Protein AF-0000000079913379 (afdb_homodimer)

Foldseek 3Di:
DFLLVLVVLLVVLVVLLVVLVVLLVQQVDDDVVDHGPDDSVVSVVVSVVSVVVNVVSVVLSVVQQQPPDQDPHGNVVLVVVLVVLVVLLVVLVVLLCVQVCVVVCVVCVVVPPPDDDHGPDDNVVSVVVSVVSVVVSVVSVVSSVVNSRVTHGDD/DFLLVLVVLLVVLVVLLVVLVVLLVQQVDDDVVDHGPDDSVVSVVVSVVSVVVNVVSVVQSVVQQQPPDQDPHGNVVLVVVLVVLVVVLVVLVVLLCVQVCVVVCVVCVVVPPPDDDHGPDDNVVSVVVSVVSVVVSVVSVVSSVVNSRVTHGDD

Sequence (310 aa):
MKLAAALAERGDLTRRVEHLKSRILTNARHQEGESPAEDAAALLAELEEVLDRLEVLVRRINRTNTSAPLGDASITDALARRDMLRIRHRVVSAAADAASGREQDRYGRQLRSELVFVAALPVRDLRRTADDLARQIREVDLRVQQSNWEVDLLDMKLAAALAERGDLTRRVEHLKSRILTNARHQEGESPAEDAAALLAELEEVLDRLEVLVRRINRTNTSAPLGDASITDALARRDMLRIRHRVVSAAADAASGREQDRYGRQLRSELVFVAALPVRDLRRTADDLARQIREVDLRVQQSNWEVDLLD

InterPro domains:
  IPR047741 Uncharacterised protein DIP1984-like [NF038048] (2-153)
  IPR047741 Uncharacterised protein DIP1984-like [PF20935] (10-153)
  IPR047741 Uncharacterised protein DIP1984-like [cd12208] (1-153)

Secondary structure (DSSP, 8-state):
-BHHHHHHHHHHHHHHHHHHHHHHHHTSEEETT---SS-HHHHHHHHHHHHHHHHHHHHHHHHHHHHSEETTEEHHHHHHHHHHHHHHHHHHHHHHHHHHTHHHHHHHTSS-----EEESS-HHHHHHHHHHHHHHHHHHHHHHHHHHHHSBPP-/-BHHHHHHHHHHHHHHHHHHHHHHHHTSEEETT---SS-HHHHHHHHHHHHHHHHHHHHHHHHHHHHSEETTEEHHHHHHHHHHHHHHHHHHHHHHHHHHTHHHHHHHTSS-----EEESS-HHHHHHHHHHHHHHHHHHHHHHHHHHHHSBPP-

Structure (mmCIF, N/CA/C/O backbone):
data_AF-0000000079913379-model_v1
#
loop_
_entity.id
_entity.type
_entity.pdbx_description
1 polymer Septicolysin
#
loop_
_atom_site.group_PDB
_atom_site.id
_atom_site.type_symbol
_atom_site.label_atom_id
_atom_site.label_alt_id
_atom_site.label_comp_id
_atom_site.label_asym_id
_atom_site.label_entity_id
_atom_site.label_seq_id
_atom_site.pdbx_PDB_ins_code
_atom_site.Cartn_x
_atom_site.Cartn_y
_atom_site.Cartn_z
_atom_site.occupancy
_atom_site.B_iso_or_equiv
_atom_site.auth_seq_id
_atom_site.auth_comp_id
_atom_site.auth_asym_id
_atom_site.auth_atom_id
_atom_site.pdbx_PDB_model_num
ATOM 1 N N . MET A 1 1 ? -19.844 13.93 -5.926 1 95.88 1 MET A N 1
ATOM 2 C CA . MET A 1 1 ? -18.875 13.836 -7.02 1 95.88 1 MET A CA 1
ATOM 3 C C . MET A 1 1 ? -18.672 12.391 -7.445 1 95.88 1 MET A C 1
ATOM 5 O O . MET A 1 1 ? -18.984 11.469 -6.695 1 95.88 1 MET A O 1
ATOM 9 N N . LYS A 1 2 ? -18.156 12.281 -8.711 1 97.94 2 LYS A N 1
ATOM 10 C CA . LYS A 1 2 ? -17.844 10.93 -9.195 1 97.94 2 LYS A CA 1
ATOM 11 C C . LYS A 1 2 ? -16.609 10.367 -8.5 1 97.94 2 LYS A C 1
ATOM 13 O O . LYS A 1 2 ? -15.742 11.117 -8.062 1 97.94 2 LYS A O 1
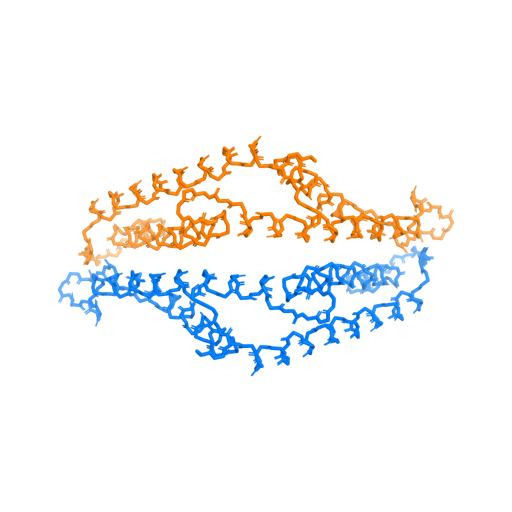ATOM 18 N N . LEU A 1 3 ? -16.625 9.07 -8.391 1 98.56 3 LEU A N 1
ATOM 19 C CA . LEU A 1 3 ? -15.469 8.391 -7.801 1 98.56 3 LEU A CA 1
ATOM 20 C C . LEU A 1 3 ? -14.188 8.773 -8.531 1 98.56 3 LEU A C 1
ATOM 22 O O . LEU A 1 3 ? -13.156 9 -7.895 1 98.56 3 LEU A O 1
ATOM 26 N N . ALA A 1 4 ? -14.203 8.922 -9.859 1 98.56 4 ALA A N 1
ATOM 27 C CA . ALA A 1 4 ? -13.031 9.289 -10.648 1 98.56 4 ALA A CA 1
ATOM 28 C C . ALA A 1 4 ? -12.484 10.648 -10.211 1 98.56 4 ALA A C 1
ATOM 30 O O . ALA A 1 4 ? -11.266 10.828 -10.102 1 98.56 4 ALA A O 1
ATOM 31 N N . ALA A 1 5 ? -13.383 11.562 -9.969 1 98.69 5 ALA A N 1
ATOM 32 C CA . ALA A 1 5 ? -12.977 12.891 -9.531 1 98.69 5 ALA A CA 1
ATOM 33 C C . ALA A 1 5 ? -12.352 12.844 -8.141 1 98.69 5 ALA A C 1
ATOM 35 O O . ALA A 1 5 ? -11.367 13.539 -7.871 1 98.69 5 ALA A O 1
ATOM 36 N N . ALA A 1 6 ? -12.945 12.047 -7.301 1 98.75 6 ALA A N 1
ATOM 37 C CA . ALA A 1 6 ? -12.398 11.883 -5.957 1 98.75 6 ALA A CA 1
ATOM 38 C C . ALA A 1 6 ? -10.992 11.289 -6.008 1 98.75 6 ALA A C 1
ATOM 40 O O . ALA A 1 6 ? -10.102 11.719 -5.266 1 98.75 6 ALA A O 1
ATOM 41 N N . LEU A 1 7 ? -10.844 10.344 -6.867 1 98.75 7 LEU A N 1
ATOM 42 C CA . LEU A 1 7 ? -9.531 9.719 -7.023 1 98.75 7 LEU A CA 1
ATOM 43 C C . LEU A 1 7 ? -8.516 10.727 -7.559 1 98.75 7 LEU A C 1
ATOM 45 O O . LEU A 1 7 ? -7.363 10.742 -7.117 1 98.75 7 LEU A O 1
ATOM 49 N N . ALA A 1 8 ? -8.906 11.531 -8.469 1 98.69 8 ALA A N 1
ATOM 50 C CA . ALA A 1 8 ? -8.031 12.586 -8.984 1 98.69 8 ALA A CA 1
ATOM 51 C C . ALA A 1 8 ? -7.656 13.578 -7.887 1 98.69 8 ALA A C 1
ATOM 53 O O . ALA A 1 8 ? -6.496 13.969 -7.762 1 98.69 8 ALA A O 1
ATOM 54 N N . GLU A 1 9 ? -8.617 13.977 -7.129 1 98.81 9 GLU A N 1
ATOM 55 C CA . GLU A 1 9 ? -8.359 14.891 -6.02 1 98.81 9 GLU A CA 1
ATOM 56 C C . GLU A 1 9 ? -7.402 14.273 -5.004 1 98.81 9 GLU A C 1
ATOM 58 O O . GLU A 1 9 ? -6.512 14.945 -4.484 1 98.81 9 GLU A O 1
ATOM 63 N N . ARG A 1 10 ? -7.617 13.023 -4.758 1 98.81 10 ARG A N 1
ATOM 64 C CA . ARG A 1 10 ? -6.707 12.328 -3.857 1 98.81 10 ARG A CA 1
ATOM 65 C C . ARG A 1 10 ? -5.27 12.398 -4.371 1 98.81 10 ARG A C 1
ATOM 67 O O . ARG A 1 10 ? -4.344 12.664 -3.604 1 98.81 10 ARG A O 1
ATOM 74 N N . GLY A 1 11 ? -5.16 12.086 -5.66 1 98.69 11 GLY A N 1
ATOM 75 C CA . GLY A 1 11 ? -3.84 12.203 -6.262 1 98.69 11 GLY A CA 1
ATOM 76 C C . GLY A 1 11 ? -3.236 13.586 -6.121 1 98.69 11 GLY A C 1
ATOM 77 O O . GLY A 1 11 ? -2.059 13.727 -5.785 1 98.69 11 GLY A O 1
ATOM 78 N N . ASP A 1 12 ? -4.012 14.562 -6.355 1 98.69 12 ASP A N 1
ATOM 79 C CA . ASP A 1 12 ? -3.566 15.953 -6.25 1 98.69 12 ASP A CA 1
ATOM 80 C C . ASP A 1 12 ? -3.143 16.281 -4.82 1 98.69 12 ASP A C 1
ATOM 82 O O . ASP A 1 12 ? -2.107 16.922 -4.609 1 98.69 12 ASP A O 1
ATOM 86 N N . LEU A 1 13 ? -3.934 15.844 -3.9 1 98.81 13 LEU A N 1
ATOM 87 C CA . LEU A 1 13 ? -3.641 16.109 -2.5 1 98.81 13 LEU A CA 1
ATOM 88 C C . LEU A 1 13 ? -2.369 15.398 -2.059 1 98.81 13 LEU A C 1
ATOM 90 O O . LEU A 1 13 ? -1.565 15.953 -1.307 1 98.81 13 LEU A O 1
ATOM 94 N N . THR A 1 14 ? -2.189 14.25 -2.504 1 98.69 14 THR A N 1
ATOM 95 C CA . THR A 1 14 ? -0.983 13.492 -2.178 1 98.69 14 THR A CA 1
ATOM 96 C C . THR A 1 14 ? 0.259 14.211 -2.705 1 98.69 14 THR A C 1
ATOM 98 O O . THR A 1 14 ? 1.265 14.312 -2 1 98.69 14 THR A O 1
ATOM 101 N N . ARG A 1 15 ? 0.226 14.688 -3.906 1 98.56 15 ARG A N 1
ATOM 102 C CA . ARG A 1 15 ? 1.333 15.453 -4.469 1 98.56 15 ARG A CA 1
ATOM 103 C C . ARG A 1 15 ? 1.567 16.734 -3.676 1 98.56 15 ARG A C 1
ATOM 105 O O . ARG A 1 15 ? 2.713 17.125 -3.441 1 98.56 15 ARG A O 1
ATOM 112 N N . ARG A 1 16 ? 0.488 17.344 -3.346 1 98.75 16 ARG A N 1
ATOM 113 C CA . ARG A 1 16 ? 0.58 18.578 -2.572 1 98.75 16 ARG A CA 1
ATOM 114 C C . ARG A 1 16 ? 1.266 18.328 -1.232 1 98.75 16 ARG A C 1
ATOM 116 O O . ARG A 1 16 ? 2.039 19.172 -0.764 1 98.75 16 ARG A O 1
ATOM 123 N N . VAL A 1 17 ? 0.983 17.25 -0.598 1 98.81 17 VAL A N 1
ATOM 124 C CA . VAL A 1 17 ? 1.632 16.875 0.657 1 98.81 17 VAL A CA 1
ATOM 125 C C . VAL A 1 17 ? 3.145 16.812 0.459 1 98.81 17 VAL A C 1
ATOM 127 O O . VAL A 1 17 ? 3.904 17.375 1.26 1 98.81 17 VAL A O 1
ATOM 130 N N . GLU A 1 18 ? 3.564 16.156 -0.609 1 98.56 18 GLU A N 1
ATOM 131 C CA . GLU A 1 18 ? 4.992 16.031 -0.878 1 98.56 18 GLU A CA 1
ATOM 132 C C . GLU A 1 18 ? 5.633 17.391 -1.146 1 98.56 18 GLU A C 1
ATOM 134 O O . GLU A 1 18 ? 6.746 17.656 -0.684 1 98.56 18 GLU A O 1
ATOM 139 N N . HIS A 1 19 ? 4.934 18.219 -1.869 1 98.56 19 HIS A N 1
ATOM 140 C CA . HIS A 1 19 ? 5.422 19.562 -2.164 1 98.56 19 HIS A CA 1
ATOM 141 C C . HIS A 1 19 ? 5.559 20.391 -0.89 1 98.56 19 HIS A C 1
ATOM 143 O O . HIS A 1 19 ? 6.586 21.031 -0.67 1 98.56 19 HIS A O 1
ATOM 149 N N . LEU A 1 20 ? 4.52 20.312 -0.033 1 98.88 20 LEU A N 1
ATOM 150 C CA . LEU A 1 20 ? 4.531 21.062 1.218 1 98.88 20 LEU A CA 1
ATOM 151 C C . LEU A 1 20 ? 5.652 20.578 2.131 1 98.88 20 LEU A C 1
ATOM 153 O O . LEU A 1 20 ? 6.332 21.391 2.768 1 98.88 20 LEU A O 1
ATOM 157 N N . LYS A 1 21 ? 5.836 19.312 2.191 1 98.56 21 LYS A N 1
ATOM 158 C CA . LYS A 1 21 ? 6.914 18.7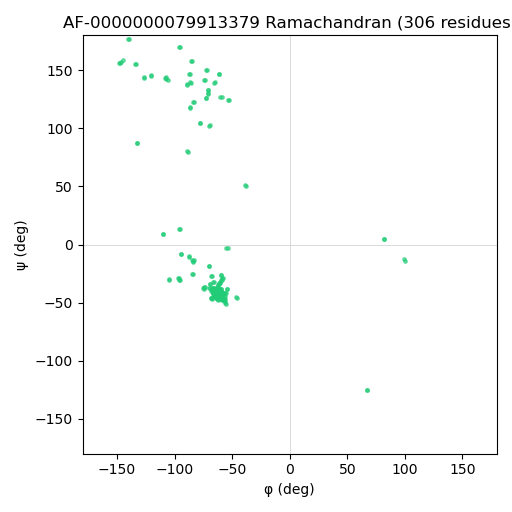5 3 1 98.56 21 LYS A CA 1
ATOM 159 C C . LYS A 1 21 ? 8.266 19.328 2.594 1 98.56 21 LYS A C 1
ATOM 161 O O . LYS A 1 21 ? 9.031 19.781 3.447 1 98.56 21 LYS A O 1
ATOM 166 N N . SER A 1 22 ? 8.539 19.297 1.265 1 98.25 22 SER A N 1
ATOM 167 C CA . SER A 1 22 ? 9.812 19.812 0.759 1 98.25 22 SER A CA 1
ATOM 168 C C . SER A 1 22 ? 10 21.281 1.101 1 98.25 22 SER A C 1
ATOM 170 O O . SER A 1 22 ? 11.078 21.688 1.534 1 98.25 22 SER A O 1
ATOM 172 N N . ARG A 1 23 ? 8.953 22.062 0.932 1 98.56 23 ARG A N 1
ATOM 173 C CA . ARG A 1 23 ? 9 23.5 1.217 1 98.56 23 ARG A CA 1
ATOM 174 C C . ARG A 1 23 ? 9.195 23.75 2.709 1 98.56 23 ARG A C 1
ATOM 176 O O . ARG A 1 23 ? 9.938 24.641 3.098 1 98.56 23 ARG A O 1
ATOM 183 N N . ILE A 1 24 ? 8.516 22.969 3.529 1 98.5 24 ILE A N 1
ATOM 184 C CA . ILE A 1 24 ? 8.664 23.078 4.977 1 98.5 24 ILE A CA 1
ATOM 185 C C . ILE A 1 24 ? 10.125 22.844 5.367 1 98.5 24 ILE A C 1
ATOM 187 O O . ILE A 1 24 ? 10.711 23.641 6.105 1 98.5 24 ILE A O 1
ATOM 191 N N . LEU A 1 25 ? 10.75 21.797 4.836 1 96.88 25 LEU A N 1
ATOM 192 C CA . LEU A 1 25 ? 12.117 21.438 5.195 1 96.88 25 LEU A CA 1
ATOM 193 C C . LEU A 1 25 ? 13.109 22.5 4.711 1 96.88 25 LEU A C 1
ATOM 195 O O . LEU A 1 25 ? 14.047 22.844 5.426 1 96.88 25 LEU A O 1
ATOM 199 N N . THR A 1 26 ? 12.828 23.031 3.535 1 94.94 26 THR A N 1
ATOM 200 C CA . THR A 1 26 ? 13.703 24.031 2.939 1 94.94 26 THR A CA 1
ATOM 201 C C . THR A 1 26 ? 13.664 25.328 3.738 1 94.94 26 THR A C 1
ATOM 203 O O . THR A 1 26 ? 14.641 26.078 3.773 1 94.94 26 THR A O 1
ATOM 206 N N . ASN A 1 27 ? 12.531 25.594 4.438 1 97.06 27 ASN A N 1
ATOM 207 C CA . ASN A 1 27 ? 12.352 26.859 5.121 1 97.06 27 ASN A CA 1
ATOM 208 C C . ASN A 1 27 ? 12.406 26.688 6.637 1 97.06 27 ASN A C 1
ATOM 210 O O . ASN A 1 27 ? 11.992 27.594 7.379 1 97.06 27 ASN A O 1
ATOM 214 N N . ALA A 1 28 ? 12.789 25.5 7.043 1 96.12 28 ALA A N 1
ATOM 215 C CA . ALA A 1 28 ? 12.773 25.203 8.469 1 96.12 28 ALA A CA 1
ATOM 216 C C . ALA A 1 28 ? 13.867 25.969 9.211 1 96.12 28 ALA A C 1
ATOM 218 O O . ALA A 1 28 ? 13.82 26.109 10.43 1 96.12 28 ALA A O 1
ATOM 219 N N . ARG A 1 29 ? 14.875 26.469 8.508 1 93.94 29 ARG A N 1
ATOM 220 C CA . ARG A 1 29 ? 15.961 27.281 9.031 1 93.94 29 ARG A CA 1
ATOM 221 C C . ARG A 1 29 ? 16.422 28.312 8.008 1 93.94 29 ARG A C 1
ATOM 223 O O . ARG A 1 29 ? 16.094 28.203 6.824 1 93.94 29 ARG A O 1
ATOM 230 N N . HIS A 1 30 ? 17.016 29.297 8.602 1 92.38 30 HIS A N 1
ATOM 231 C CA . HIS A 1 30 ? 17.547 30.328 7.711 1 92.38 30 HIS A CA 1
ATOM 232 C C . HIS A 1 30 ? 18.812 30.953 8.281 1 92.38 30 HIS A C 1
ATOM 234 O O . HIS A 1 30 ? 19.078 30.859 9.484 1 92.38 30 HIS A O 1
ATOM 240 N N . GLN A 1 31 ? 19.625 31.516 7.352 1 89.38 31 GLN A N 1
ATOM 241 C CA . GLN A 1 31 ? 20.828 32.219 7.793 1 89.38 31 GLN A CA 1
ATOM 242 C C . GLN A 1 31 ? 20.469 33.469 8.594 1 89.38 31 GLN A C 1
ATOM 244 O O . GLN A 1 31 ? 19.5 34.156 8.273 1 89.38 31 GLN A O 1
ATOM 249 N N . GLU A 1 32 ? 21.297 33.562 9.625 1 89.06 32 GLU A N 1
ATOM 250 C CA . GLU A 1 32 ? 21.109 34.75 10.445 1 89.06 32 GLU A CA 1
ATOM 251 C C . GLU A 1 32 ? 21.141 36 9.602 1 89.06 32 GLU A C 1
ATOM 253 O O . GLU A 1 32 ? 22.016 36.188 8.75 1 89.06 32 GLU A O 1
ATOM 258 N N . GLY A 1 33 ? 20.188 36.75 9.656 1 88.25 33 GLY A N 1
ATOM 259 C CA . GLY A 1 33 ? 20.141 37.969 8.898 1 88.25 33 GLY A CA 1
ATOM 260 C C . GLY A 1 33 ? 19.312 37.875 7.637 1 88.25 33 GLY A C 1
ATOM 261 O O . GLY A 1 33 ? 19 38.875 7 1 88.25 33 GLY A O 1
ATOM 262 N N . GLU A 1 34 ? 19 36.562 7.277 1 88.56 34 GLU A N 1
ATOM 263 C CA . GLU A 1 34 ? 18.172 36.344 6.094 1 88.56 34 GLU A CA 1
ATOM 264 C C . GLU A 1 34 ? 16.766 35.938 6.477 1 88.56 34 GLU A C 1
ATOM 266 O O . GLU A 1 34 ? 16.547 35.375 7.551 1 88.56 34 GLU A O 1
ATOM 271 N N . SER A 1 35 ? 15.906 36.438 5.742 1 85.94 35 SER A N 1
ATOM 272 C CA . SER A 1 35 ? 14.539 35.969 5.949 1 85.94 35 SER A CA 1
ATOM 273 C C . SER A 1 35 ? 14.25 34.719 5.145 1 85.94 35 SER A C 1
ATOM 275 O O . SER A 1 35 ? 14.711 34.594 4.008 1 85.94 35 SER A O 1
ATOM 277 N N . PRO A 1 36 ? 13.547 33.844 5.781 1 87.5 36 PRO A N 1
ATOM 278 C CA . PRO A 1 36 ? 13.195 32.656 5.004 1 87.5 36 PRO A CA 1
ATOM 279 C C . PRO A 1 36 ? 12.344 32.969 3.779 1 87.5 36 PRO A C 1
ATOM 281 O O . PRO A 1 36 ? 11.609 33.969 3.779 1 87.5 36 PRO A O 1
ATOM 284 N N . ALA A 1 37 ? 12.508 32.25 2.77 1 92.56 37 ALA A N 1
ATOM 285 C CA . ALA A 1 37 ? 11.766 32.469 1.529 1 92.56 37 ALA A CA 1
ATOM 286 C C . ALA A 1 37 ? 10.266 32.281 1.754 1 92.56 37 ALA A C 1
ATOM 288 O O . ALA A 1 37 ? 9.445 32.969 1.155 1 92.56 37 ALA A O 1
ATOM 289 N N . GLU A 1 38 ? 9.836 31.266 2.641 1 97.25 38 GLU A N 1
ATOM 290 C CA . GLU A 1 38 ? 8.445 30.984 2.99 1 97.25 38 GLU A CA 1
ATOM 291 C C . GLU A 1 38 ? 8.281 30.812 4.496 1 97.25 38 GLU A C 1
ATOM 293 O O . GLU A 1 38 ? 9.258 30.531 5.203 1 97.25 38 GLU A O 1
ATOM 298 N N . ASP A 1 39 ? 7.039 31.078 4.934 1 97.19 39 ASP A N 1
ATOM 299 C CA . ASP A 1 39 ? 6.711 30.859 6.34 1 97.19 39 ASP A CA 1
ATOM 300 C C . ASP A 1 39 ? 6.488 29.375 6.633 1 97.19 39 ASP A C 1
ATOM 302 O O . ASP A 1 39 ? 5.41 28.844 6.375 1 97.19 39 ASP A O 1
ATOM 306 N N . ALA A 1 40 ? 7.469 28.812 7.266 1 97.38 40 ALA A N 1
ATOM 307 C CA . ALA A 1 40 ? 7.434 27.375 7.508 1 97.38 40 ALA A CA 1
ATOM 308 C C . ALA A 1 40 ? 6.25 26.984 8.391 1 97.38 40 ALA A C 1
ATOM 310 O O . ALA A 1 40 ? 5.656 25.922 8.219 1 97.38 40 ALA A O 1
ATOM 311 N N . ALA A 1 41 ? 5.895 27.812 9.305 1 96.94 41 ALA A N 1
ATOM 312 C CA . ALA A 1 41 ? 4.762 27.547 10.188 1 96.94 41 ALA A CA 1
ATOM 313 C C . ALA A 1 41 ? 3.449 27.547 9.414 1 96.94 41 ALA A C 1
ATOM 315 O O . ALA A 1 41 ? 2.578 26.703 9.656 1 96.94 41 ALA A O 1
ATOM 316 N N . ALA A 1 42 ? 3.352 28.453 8.5 1 98.44 42 ALA A N 1
ATOM 317 C CA . ALA A 1 42 ? 2.16 28.516 7.656 1 98.44 42 ALA A CA 1
ATOM 318 C C . ALA A 1 42 ? 2.066 27.297 6.75 1 98.44 42 ALA A C 1
ATOM 320 O O . ALA A 1 42 ? 0.976 26.766 6.516 1 98.44 42 ALA A O 1
ATOM 321 N N . LEU A 1 43 ? 3.221 26.859 6.246 1 98.75 43 LEU A N 1
ATOM 322 C CA . LEU A 1 43 ? 3.266 25.672 5.41 1 98.75 43 LEU A CA 1
ATOM 323 C C . LEU A 1 43 ? 2.838 24.438 6.195 1 98.75 43 LEU A C 1
ATOM 325 O O . LEU A 1 43 ? 2.123 23.578 5.672 1 98.75 43 LEU A O 1
ATOM 329 N N . LEU A 1 44 ? 3.244 24.422 7.453 1 98.44 44 LEU A N 1
ATOM 330 C CA . LEU A 1 44 ? 2.863 23.312 8.312 1 98.44 44 LEU A CA 1
ATOM 331 C C . LEU A 1 44 ? 1.355 23.281 8.539 1 98.44 44 LEU A C 1
ATOM 333 O O . LEU A 1 44 ? 0.732 22.219 8.5 1 98.44 44 LEU A O 1
ATOM 337 N N . ALA A 1 45 ? 0.82 24.438 8.742 1 98.38 45 ALA A N 1
ATOM 338 C CA . ALA A 1 45 ? -0.623 24.531 8.945 1 98.38 45 ALA A CA 1
ATOM 339 C C . ALA A 1 45 ? -1.382 24.094 7.695 1 98.38 45 ALA A C 1
ATOM 341 O O . ALA A 1 45 ? -2.4 23.406 7.785 1 98.38 45 ALA A O 1
ATOM 342 N N . GLU A 1 46 ? -0.882 24.531 6.559 1 98.81 46 GLU A N 1
ATOM 343 C CA . GLU A 1 46 ? -1.498 24.125 5.301 1 98.81 46 GLU A CA 1
ATOM 344 C C . GLU A 1 46 ? -1.444 22.609 5.121 1 98.81 46 GLU A C 1
ATOM 346 O O . GLU A 1 46 ? -2.418 22 4.68 1 98.81 46 GLU A O 1
ATOM 351 N N . LEU A 1 47 ? -0.345 22 5.445 1 98.88 47 LEU A N 1
ATOM 352 C CA . LEU A 1 47 ? -0.192 20.562 5.352 1 98.88 47 LEU A CA 1
ATOM 353 C C . LEU A 1 47 ? -1.239 19.844 6.199 1 98.88 47 LEU A C 1
ATOM 355 O O . LEU A 1 47 ? -1.812 18.844 5.77 1 98.88 47 LEU A O 1
ATOM 359 N N . GLU A 1 48 ? -1.451 20.391 7.395 1 98.19 48 GLU A N 1
ATOM 360 C CA . GLU A 1 48 ? -2.445 19.781 8.281 1 98.19 48 GLU A CA 1
ATOM 361 C C . GLU A 1 48 ? -3.83 19.797 7.637 1 98.19 48 GLU A C 1
ATOM 363 O O . GLU A 1 48 ? -4.559 18.797 7.715 1 98.19 48 GLU A O 1
ATOM 368 N N . GLU A 1 49 ? -4.148 20.859 6.973 1 98.62 49 GLU A N 1
ATOM 369 C CA . GLU A 1 49 ? -5.441 20.969 6.301 1 98.62 49 GLU A CA 1
ATOM 370 C C . GLU A 1 49 ? -5.547 19.984 5.145 1 98.62 49 GLU A C 1
ATOM 372 O O . GLU A 1 49 ? -6.602 19.375 4.934 1 98.62 49 GLU A O 1
ATOM 377 N N . VAL A 1 50 ? -4.5 19.859 4.406 1 98.88 50 VAL A N 1
ATOM 378 C CA . VAL A 1 50 ? -4.477 18.953 3.266 1 98.88 50 VAL A CA 1
ATOM 379 C C . VAL A 1 50 ? -4.645 17.516 3.75 1 98.88 50 VAL A C 1
ATOM 381 O O . VAL A 1 50 ? -5.41 16.734 3.168 1 98.88 50 VAL A O 1
ATOM 384 N N . LEU A 1 51 ? -3.99 17.188 4.871 1 98.88 51 LEU A N 1
ATOM 385 C CA . LEU A 1 51 ? -4.066 15.82 5.398 1 98.88 51 LEU A CA 1
ATOM 386 C C . LEU A 1 51 ? -5.461 15.523 5.941 1 98.88 51 LEU A C 1
ATOM 388 O O . LEU A 1 51 ? -5.945 14.398 5.828 1 98.88 51 LEU A O 1
ATOM 392 N N . ASP A 1 52 ? -6.082 16.547 6.5 1 98.44 52 ASP A N 1
ATOM 393 C CA . ASP A 1 52 ? -7.457 16.391 6.957 1 98.44 52 ASP A CA 1
ATOM 394 C C . ASP A 1 52 ? -8.391 16.094 5.789 1 98.44 52 ASP A C 1
ATOM 396 O O . ASP A 1 52 ? -9.234 15.188 5.875 1 98.44 52 ASP A O 1
ATOM 400 N N . ARG A 1 53 ? -8.172 16.828 4.75 1 98.69 53 ARG A N 1
ATOM 401 C CA . ARG A 1 53 ? -8.992 16.609 3.561 1 98.69 53 ARG A CA 1
ATOM 402 C C . ARG A 1 53 ? -8.711 15.25 2.941 1 98.69 53 ARG A C 1
ATOM 404 O O . ARG A 1 53 ? -9.633 14.555 2.514 1 98.69 53 ARG A O 1
ATOM 411 N N . LEU A 1 54 ? -7.504 14.82 2.943 1 98.81 54 LEU A N 1
ATOM 412 C CA . LEU A 1 54 ? -7.117 13.523 2.402 1 98.81 54 LEU A CA 1
ATOM 413 C C . LEU A 1 54 ? -7.742 12.391 3.203 1 98.81 54 LEU A C 1
ATOM 415 O O . LEU A 1 54 ? -8.203 11.398 2.631 1 98.81 54 LEU A O 1
ATOM 419 N N . GLU A 1 55 ? -7.734 12.586 4.512 1 98.5 55 GLU A N 1
ATOM 420 C CA . GLU A 1 55 ? -8.32 11.555 5.359 1 98.5 55 GLU A CA 1
ATOM 421 C C . GLU A 1 55 ? -9.797 11.352 5.031 1 98.5 55 GLU A C 1
ATOM 423 O O . GLU A 1 55 ? -10.25 10.219 4.852 1 98.5 55 GLU A O 1
ATOM 428 N N . VAL A 1 56 ? -10.508 12.445 4.902 1 98 56 VAL A N 1
ATOM 429 C CA . VAL A 1 56 ? -11.93 12.391 4.586 1 98 56 VAL A CA 1
ATOM 430 C C . VAL A 1 56 ? -12.133 11.719 3.229 1 98 56 VAL A C 1
ATOM 432 O O . VAL A 1 56 ? -12.992 10.844 3.084 1 98 56 VAL A O 1
ATOM 435 N N . LEU A 1 57 ? -11.367 12.109 2.297 1 98.62 57 LEU A N 1
ATOM 436 C CA . LEU A 1 57 ? -11.5 11.625 0.927 1 98.62 57 LEU A CA 1
ATOM 437 C C . LEU A 1 57 ? -11.203 10.133 0.851 1 98.62 57 LEU A C 1
ATOM 439 O O . LEU A 1 57 ? -11.945 9.375 0.219 1 98.62 57 LEU A O 1
ATOM 443 N N . VAL A 1 58 ? -10.172 9.664 1.558 1 98.44 58 VAL A N 1
ATOM 444 C CA . VAL A 1 58 ? -9.781 8.258 1.542 1 98.44 58 VAL A CA 1
ATOM 445 C C . VAL A 1 58 ? -10.883 7.418 2.184 1 98.44 58 VAL A C 1
ATOM 447 O O . VAL A 1 58 ? -11.227 6.34 1.683 1 98.44 58 VAL A O 1
ATOM 450 N N . ARG A 1 59 ? -11.492 7.895 3.24 1 97.75 59 ARG A N 1
ATOM 451 C CA . ARG A 1 59 ? -12.586 7.184 3.902 1 97.75 59 ARG A CA 1
ATOM 452 C C . ARG A 1 59 ? -13.773 7.016 2.967 1 97.75 59 ARG A C 1
ATOM 454 O O . ARG A 1 59 ? -14.352 5.93 2.879 1 97.75 59 ARG A O 1
ATOM 461 N N . ARG A 1 60 ? -14.094 8.055 2.258 1 98.06 60 ARG A N 1
ATOM 462 C CA . ARG A 1 60 ? -15.234 8.016 1.346 1 98.06 60 ARG A CA 1
ATOM 463 C C . ARG A 1 60 ? -14.945 7.109 0.152 1 98.06 60 ARG A C 1
ATOM 465 O O . ARG A 1 60 ? -15.82 6.355 -0.285 1 98.06 60 ARG A O 1
ATOM 472 N N . ILE A 1 61 ? -13.719 7.148 -0.299 1 98.5 61 ILE A N 1
ATOM 473 C CA . ILE A 1 61 ? -13.336 6.305 -1.424 1 98.5 61 ILE A CA 1
ATOM 474 C C . ILE A 1 61 ? -13.398 4.836 -1.013 1 98.5 61 ILE A C 1
ATOM 476 O O . ILE A 1 61 ? -13.938 4 -1.746 1 98.5 61 ILE A O 1
ATOM 480 N N . ASN A 1 62 ? -12.914 4.551 0.2 1 97.25 62 ASN A N 1
ATOM 481 C CA . ASN A 1 62 ? -12.938 3.172 0.675 1 97.25 62 ASN A CA 1
ATOM 482 C C . ASN A 1 62 ? -14.367 2.65 0.812 1 97.25 62 ASN A C 1
ATOM 484 O O . ASN A 1 62 ? -14.664 1.525 0.403 1 97.25 62 ASN A O 1
ATOM 488 N N . ARG A 1 63 ? -15.195 3.443 1.325 1 95.94 63 ARG A N 1
ATOM 489 C CA . ARG A 1 63 ? -16.594 3.076 1.482 1 95.94 63 ARG A CA 1
ATOM 490 C C . ARG A 1 63 ? -17.266 2.84 0.128 1 95.94 63 ARG A C 1
ATOM 492 O O . ARG A 1 63 ? -17.984 1.859 -0.054 1 95.94 63 ARG A O 1
ATOM 499 N N . THR A 1 64 ? -16.953 3.658 -0.783 1 97.88 64 THR A N 1
ATOM 500 C CA . THR A 1 64 ? -17.531 3.559 -2.119 1 97.88 64 THR A CA 1
ATOM 501 C C . THR A 1 64 ? -17.031 2.307 -2.832 1 97.88 64 THR A C 1
ATOM 503 O O . THR A 1 64 ? -17.828 1.556 -3.408 1 97.88 64 THR A O 1
ATOM 506 N N . ASN A 1 65 ? -15.703 2.092 -2.738 1 97.5 65 ASN A N 1
ATOM 507 C CA . ASN A 1 65 ? -15.094 0.949 -3.41 1 97.5 65 ASN A CA 1
ATOM 508 C C . ASN A 1 65 ? -15.672 -0.371 -2.904 1 97.5 65 ASN A C 1
ATOM 510 O O . ASN A 1 65 ? -15.789 -1.333 -3.666 1 97.5 65 ASN A O 1
ATOM 514 N N . THR A 1 66 ? -16.031 -0.404 -1.659 1 95.06 66 THR A N 1
ATOM 515 C CA . THR A 1 66 ? -16.516 -1.65 -1.079 1 95.06 66 THR A CA 1
ATOM 516 C C . THR A 1 66 ? -18 -1.83 -1.354 1 95.06 66 THR A C 1
ATOM 518 O O . THR A 1 66 ? -18.484 -2.957 -1.483 1 95.06 66 THR A O 1
ATOM 521 N N . SER A 1 67 ? -18.688 -0.723 -1.551 1 93.81 67 SER A N 1
ATOM 522 C CA . SER A 1 67 ? -20.125 -0.788 -1.677 1 93.81 67 SER A CA 1
ATOM 523 C C . SER A 1 67 ? -20.562 -0.827 -3.141 1 93.81 67 SER A C 1
ATOM 525 O O . SER A 1 67 ? -21.625 -1.367 -3.469 1 93.81 67 SER A O 1
ATOM 527 N N . ALA A 1 68 ? -19.781 -0.254 -4.004 1 94.5 68 ALA A N 1
ATOM 528 C CA . ALA A 1 68 ? -20.156 -0.167 -5.41 1 94.5 68 ALA A CA 1
ATOM 529 C C . ALA A 1 68 ? -20.047 -1.524 -6.098 1 94.5 68 ALA A C 1
ATOM 531 O O . ALA A 1 68 ? -18.969 -2.145 -6.078 1 94.5 68 ALA A O 1
ATOM 532 N N . PRO A 1 69 ? -21.094 -1.946 -6.719 1 92.62 69 PRO A N 1
ATOM 533 C CA . PRO A 1 69 ? -21.047 -3.24 -7.402 1 92.62 69 PRO A CA 1
ATOM 534 C C . PRO A 1 69 ? -20.234 -3.188 -8.695 1 92.62 69 PRO A C 1
ATOM 536 O O . PRO A 1 69 ? -20.281 -2.188 -9.422 1 92.62 69 PRO A O 1
ATOM 539 N N . LEU A 1 70 ? -19.547 -4.129 -8.961 1 94.88 70 LEU A N 1
ATOM 540 C CA . LEU A 1 70 ? -18.859 -4.418 -10.219 1 94.88 70 LEU A CA 1
ATOM 541 C C . LEU A 1 70 ? -19.094 -5.867 -10.641 1 94.88 70 LEU A C 1
ATOM 543 O O . LEU A 1 70 ? -18.312 -6.754 -10.273 1 94.88 70 LEU A O 1
ATOM 547 N N . GLY A 1 71 ? -20.188 -6.016 -11.359 1 89.44 71 GLY A N 1
ATOM 548 C CA . GLY A 1 71 ? -20.656 -7.379 -11.57 1 89.44 71 GLY A CA 1
ATOM 549 C C . GLY A 1 71 ? -21.141 -8.047 -10.305 1 89.44 71 GLY A C 1
ATOM 550 O O . GLY A 1 71 ? -21.984 -7.508 -9.594 1 89.44 71 GLY A O 1
ATOM 551 N N . ASP A 1 72 ? -20.547 -9.203 -10.055 1 88.56 72 ASP A N 1
ATOM 552 C CA . ASP A 1 72 ? -20.953 -9.945 -8.859 1 88.56 72 ASP A CA 1
ATOM 553 C C . ASP A 1 72 ? -20.016 -9.648 -7.688 1 88.56 72 ASP A C 1
ATOM 555 O O . ASP A 1 72 ? -20.047 -10.352 -6.676 1 88.56 72 ASP A O 1
ATOM 559 N N . ALA A 1 73 ? -19.234 -8.648 -7.816 1 92.06 73 ALA A N 1
ATOM 560 C CA . ALA A 1 73 ? -18.266 -8.281 -6.781 1 92.06 73 ALA A CA 1
ATOM 561 C C . ALA A 1 73 ? -18.188 -6.762 -6.613 1 92.06 73 ALA A C 1
ATOM 563 O O . ALA A 1 73 ? -18.969 -6.027 -7.219 1 92.06 73 ALA A O 1
ATOM 564 N N . SER A 1 74 ? -17.438 -6.332 -5.703 1 96.44 74 SER A N 1
ATOM 565 C CA . SER A 1 74 ? -17.234 -4.902 -5.508 1 96.44 74 SER A CA 1
ATOM 566 C C . SER A 1 74 ? -15.969 -4.426 -6.215 1 96.44 74 SER A C 1
ATOM 568 O O . SER A 1 74 ? -15.18 -5.238 -6.707 1 96.44 74 SER A O 1
ATOM 570 N N . ILE A 1 75 ? -15.805 -3.156 -6.277 1 97.75 75 ILE A N 1
ATOM 571 C CA . ILE A 1 75 ? -14.578 -2.59 -6.824 1 97.75 75 ILE A CA 1
ATOM 572 C C . ILE A 1 75 ? -13.383 -3.062 -6.004 1 97.75 75 ILE A C 1
ATOM 574 O O . ILE A 1 75 ? -12.352 -3.445 -6.562 1 97.75 75 ILE A O 1
ATOM 578 N N . THR A 1 76 ? -13.578 -3.141 -4.719 1 97.25 76 THR A N 1
ATOM 579 C CA . THR A 1 76 ? -12.531 -3.615 -3.82 1 97.25 76 THR A CA 1
ATOM 580 C C . THR A 1 76 ? -12.164 -5.059 -4.137 1 97.25 76 THR A C 1
ATOM 582 O O . THR A 1 76 ? -10.984 -5.422 -4.117 1 97.25 76 THR A O 1
ATOM 585 N N . ASP A 1 77 ? -13.117 -5.875 -4.469 1 97.5 77 ASP A N 1
ATOM 586 C CA . ASP A 1 77 ? -12.852 -7.258 -4.855 1 97.5 77 ASP A CA 1
ATOM 587 C C . ASP A 1 77 ? -12.031 -7.32 -6.137 1 97.5 77 ASP A C 1
ATOM 589 O O . ASP A 1 77 ? -11.109 -8.133 -6.254 1 97.5 77 ASP A O 1
ATOM 593 N N . ALA A 1 78 ? -12.422 -6.488 -7.035 1 98.12 78 ALA A N 1
ATOM 594 C CA . ALA A 1 78 ? -11.711 -6.453 -8.312 1 98.12 78 ALA A CA 1
ATOM 595 C C . ALA A 1 78 ? -10.258 -6.031 -8.109 1 98.12 78 ALA A C 1
ATOM 597 O O . ALA A 1 78 ? -9.359 -6.562 -8.766 1 98.12 78 ALA A O 1
ATOM 598 N N . LEU A 1 79 ? -10.062 -5.129 -7.227 1 97.94 79 LEU A N 1
ATOM 599 C CA . LEU A 1 79 ? -8.711 -4.664 -6.949 1 97.94 79 LEU A CA 1
ATOM 600 C C . LEU A 1 79 ? -7.879 -5.762 -6.289 1 97.94 79 LEU A C 1
ATOM 602 O O . LEU A 1 79 ? -6.691 -5.906 -6.582 1 97.94 79 LEU A O 1
ATOM 606 N N . ALA A 1 80 ? -8.469 -6.508 -5.391 1 97.75 80 ALA A N 1
ATOM 607 C CA . ALA A 1 80 ? -7.777 -7.645 -4.785 1 97.75 80 ALA A CA 1
ATOM 608 C C . ALA A 1 80 ? -7.359 -8.664 -5.848 1 97.75 80 ALA A C 1
ATOM 610 O O . ALA A 1 80 ? -6.238 -9.172 -5.816 1 97.75 80 ALA A O 1
ATOM 611 N N . ARG A 1 81 ? -8.258 -8.922 -6.781 1 98.12 81 ARG A N 1
ATOM 612 C CA . ARG A 1 81 ? -7.957 -9.828 -7.883 1 98.12 81 ARG A CA 1
ATOM 613 C C . ARG A 1 81 ? -6.812 -9.297 -8.734 1 98.12 81 ARG A C 1
ATOM 615 O O . ARG A 1 81 ? -5.891 -10.039 -9.086 1 98.12 81 ARG A O 1
ATOM 622 N N . ARG A 1 82 ? -6.887 -8.086 -9.078 1 98.44 82 ARG A N 1
ATOM 623 C CA . ARG A 1 82 ? -5.852 -7.449 -9.891 1 98.44 82 ARG A CA 1
ATOM 624 C C . ARG A 1 82 ? -4.48 -7.59 -9.242 1 98.44 82 ARG A C 1
ATOM 626 O O . ARG A 1 82 ? -3.494 -7.891 -9.922 1 98.44 82 ARG A O 1
ATOM 633 N N . ASP A 1 83 ? -4.422 -7.414 -7.945 1 98.31 83 ASP A N 1
ATOM 634 C CA . ASP A 1 83 ? -3.148 -7.477 -7.234 1 98.31 83 ASP A CA 1
ATOM 635 C C . ASP A 1 83 ? -2.549 -8.883 -7.301 1 98.31 83 ASP A C 1
ATOM 637 O O . ASP A 1 83 ? -1.339 -9.039 -7.473 1 98.31 83 ASP A O 1
ATOM 641 N N . MET A 1 84 ? -3.391 -9.859 -7.164 1 98.62 84 MET A N 1
ATOM 642 C CA . MET A 1 84 ? -2.898 -11.234 -7.258 1 98.62 84 MET A CA 1
ATOM 643 C C . MET A 1 84 ? -2.422 -11.547 -8.672 1 98.62 84 MET A C 1
ATOM 645 O O . MET A 1 84 ? -1.407 -12.219 -8.859 1 98.62 84 MET A O 1
ATOM 649 N N . LEU A 1 85 ? -3.174 -11.039 -9.648 1 98.81 85 LEU A N 1
ATOM 650 C CA . LEU A 1 85 ? -2.773 -11.242 -11.031 1 98.81 85 LEU A CA 1
ATOM 651 C C . LEU A 1 85 ? -1.412 -10.609 -11.305 1 98.81 85 LEU A C 1
ATOM 653 O O . LEU A 1 85 ? -0.59 -11.172 -12.023 1 98.81 85 LEU A O 1
ATOM 657 N N . ARG A 1 86 ? -1.145 -9.469 -10.781 1 98.81 86 ARG A N 1
ATOM 658 C CA . ARG A 1 86 ? 0.122 -8.773 -10.977 1 98.81 86 ARG A CA 1
ATOM 659 C C . ARG A 1 86 ? 1.283 -9.562 -10.383 1 98.81 86 ARG A C 1
ATOM 661 O O . ARG A 1 86 ? 2.352 -9.656 -10.992 1 98.81 86 ARG A O 1
ATOM 668 N N . ILE A 1 87 ? 1.057 -10.078 -9.195 1 98.75 87 ILE A N 1
ATOM 669 C CA . ILE A 1 87 ? 2.092 -10.898 -8.578 1 98.75 87 ILE A CA 1
ATOM 670 C C . ILE A 1 87 ? 2.375 -12.117 -9.453 1 98.75 87 ILE A C 1
ATOM 672 O O . ILE A 1 87 ? 3.533 -12.422 -9.742 1 98.75 87 ILE A O 1
ATOM 676 N N . ARG A 1 88 ? 1.334 -12.812 -9.914 1 98.75 88 ARG A N 1
ATOM 677 C CA . ARG A 1 88 ? 1.485 -13.977 -10.781 1 98.75 88 ARG A CA 1
ATOM 678 C C . ARG A 1 88 ? 2.266 -13.625 -12.039 1 98.75 88 ARG A C 1
ATOM 680 O O . ARG A 1 88 ? 3.189 -14.344 -12.43 1 98.75 88 ARG A O 1
ATOM 687 N N . HIS A 1 89 ? 1.861 -12.547 -12.672 1 98.88 89 HIS A N 1
ATOM 688 C CA . HIS A 1 89 ? 2.518 -12.102 -13.898 1 98.88 89 HIS A CA 1
ATOM 689 C C . HIS A 1 89 ? 4.012 -11.883 -13.672 1 98.88 89 HIS A C 1
ATOM 691 O O . HIS A 1 89 ? 4.832 -12.312 -14.484 1 98.88 89 HIS A O 1
ATOM 697 N N . ARG A 1 90 ? 4.363 -11.203 -12.617 1 98.69 90 ARG A N 1
ATOM 698 C CA . ARG A 1 90 ? 5.758 -10.922 -12.297 1 98.69 90 ARG A CA 1
ATOM 699 C C . ARG A 1 90 ? 6.555 -12.211 -12.125 1 98.69 90 ARG A C 1
ATOM 701 O O . ARG A 1 90 ? 7.656 -12.344 -12.656 1 98.69 90 ARG A O 1
ATOM 708 N N . VAL A 1 91 ? 5.973 -13.094 -11.406 1 98.56 91 VAL A N 1
ATOM 709 C CA . VAL A 1 91 ? 6.691 -14.336 -11.117 1 98.56 91 VAL A CA 1
ATOM 710 C C . VAL A 1 91 ? 6.852 -15.148 -12.391 1 98.56 91 VAL A C 1
ATOM 712 O O . VAL A 1 91 ? 7.934 -15.672 -12.672 1 98.56 91 VAL A O 1
ATOM 715 N N . VAL A 1 92 ? 5.762 -15.266 -13.125 1 98.62 92 VAL A N 1
ATOM 716 C CA . VAL A 1 92 ? 5.785 -16.031 -14.359 1 98.62 92 VAL A CA 1
ATOM 717 C C . VAL A 1 92 ? 6.801 -15.438 -15.328 1 98.62 92 VAL A C 1
ATOM 719 O O . VAL A 1 92 ? 7.578 -16.156 -15.953 1 98.62 92 VAL A O 1
ATOM 722 N N . SER A 1 93 ? 6.855 -14.133 -15.445 1 98.44 93 SER A N 1
ATOM 723 C CA . SER A 1 93 ? 7.816 -13.438 -16.297 1 98.44 93 SER A CA 1
ATOM 724 C C . SER A 1 93 ? 9.25 -13.672 -15.836 1 98.44 93 SER A C 1
ATOM 726 O O . SER A 1 93 ? 10.125 -13.977 -16.641 1 98.44 93 SER A O 1
ATOM 728 N N . ALA A 1 94 ? 9.406 -13.547 -14.539 1 97.81 94 ALA A N 1
ATOM 729 C CA . ALA A 1 94 ? 10.734 -13.758 -13.977 1 97.81 94 ALA A CA 1
ATOM 730 C C . ALA A 1 94 ? 11.188 -15.203 -14.188 1 97.81 94 ALA A C 1
ATOM 732 O O . ALA A 1 94 ? 12.367 -15.453 -14.453 1 97.81 94 ALA A O 1
ATOM 733 N N . ALA A 1 95 ? 10.234 -16.109 -14.055 1 98 95 ALA A N 1
ATOM 734 C CA . ALA A 1 95 ? 10.547 -17.531 -14.266 1 98 95 ALA A CA 1
ATOM 735 C C . ALA A 1 95 ? 10.977 -17.781 -15.711 1 98 95 ALA A C 1
ATOM 737 O O . ALA A 1 95 ? 11.93 -18.531 -15.953 1 98 95 ALA A O 1
ATOM 738 N N . ALA A 1 96 ? 10.281 -17.203 -16.641 1 97.75 96 ALA A N 1
ATOM 739 C CA . ALA A 1 96 ? 10.641 -17.328 -18.047 1 97.75 96 ALA A CA 1
ATOM 740 C C . ALA A 1 96 ? 12.039 -16.781 -18.312 1 97.75 96 ALA A C 1
ATOM 742 O O . ALA A 1 96 ? 12.836 -17.406 -19.016 1 97.75 96 ALA A O 1
ATOM 743 N N . ASP A 1 97 ? 12.328 -15.602 -17.75 1 96.69 97 ASP A N 1
ATOM 744 C CA . ASP A 1 97 ? 13.641 -14.984 -17.906 1 96.69 97 ASP A CA 1
ATOM 745 C C . ASP A 1 97 ? 14.734 -15.875 -17.328 1 96.69 97 ASP A C 1
ATOM 747 O O . ASP A 1 97 ? 15.773 -16.078 -17.969 1 96.69 97 ASP A O 1
ATOM 751 N N . ALA A 1 98 ? 14.484 -16.359 -16.188 1 95.12 98 ALA A N 1
ATOM 752 C CA . ALA A 1 98 ? 15.461 -17.219 -15.531 1 95.12 98 ALA A CA 1
ATOM 753 C C . ALA A 1 98 ? 15.703 -18.5 -16.328 1 95.12 98 ALA A C 1
ATOM 755 O O . ALA A 1 98 ? 16.844 -18.922 -16.5 1 95.12 98 ALA A O 1
ATOM 756 N N . ALA A 1 99 ? 14.625 -19.094 -16.812 1 95.75 99 ALA A N 1
ATOM 757 C CA . ALA A 1 99 ? 14.719 -20.344 -17.547 1 95.75 99 ALA A CA 1
ATOM 758 C C . ALA A 1 99 ? 15.461 -20.141 -18.875 1 95.75 99 ALA A C 1
ATOM 760 O O . ALA A 1 99 ? 16.172 -21.047 -19.328 1 95.75 99 ALA A O 1
ATOM 761 N N . SER A 1 100 ? 15.352 -19.047 -19.469 1 93.06 100 SER A N 1
ATOM 762 C CA . SER A 1 100 ? 15.969 -18.766 -20.75 1 93.06 100 SER A CA 1
ATOM 763 C C . SER A 1 100 ? 17.422 -18.344 -20.594 1 93.06 100 SER A C 1
ATOM 765 O O . SER A 1 100 ? 18.188 -18.344 -21.562 1 93.06 100 SER A O 1
ATOM 767 N N . GLY A 1 101 ? 17.844 -18.031 -19.438 1 85.19 101 GLY A N 1
ATOM 768 C CA . GLY A 1 101 ? 19.188 -17.562 -19.203 1 85.19 101 GLY A CA 1
ATOM 769 C C . GLY A 1 101 ? 19.375 -16.078 -19.5 1 85.19 101 GLY A C 1
ATOM 770 O O . GLY A 1 101 ? 20.5 -15.578 -19.531 1 85.19 101 GLY A O 1
ATOM 771 N N . ARG A 1 102 ? 18.375 -15.445 -19.812 1 70 102 ARG A N 1
ATOM 772 C CA . ARG A 1 102 ? 18.469 -14.039 -20.188 1 70 102 ARG A CA 1
ATOM 773 C C . ARG A 1 102 ? 19.078 -13.211 -19.062 1 70 102 ARG A C 1
ATOM 775 O O . ARG A 1 102 ? 19.781 -12.234 -19.312 1 70 102 ARG A O 1
ATOM 782 N N . GLU A 1 103 ? 18.906 -13.617 -17.891 1 62.53 103 GLU A N 1
ATOM 783 C CA . GLU A 1 103 ? 19.484 -12.828 -16.812 1 62.53 103 GLU A CA 1
ATOM 784 C C . GLU A 1 103 ? 21 -13.023 -16.734 1 62.53 103 GLU A C 1
ATOM 786 O O . GLU A 1 103 ? 21.734 -12.078 -16.422 1 62.53 103 GLU A O 1
ATOM 791 N N . GLN A 1 104 ? 21.422 -14.195 -16.969 1 59.5 104 GLN A N 1
ATOM 792 C CA . GLN A 1 104 ? 22.844 -14.5 -16.938 1 59.5 104 GLN A CA 1
ATOM 793 C C . GLN A 1 104 ? 23.547 -13.945 -18.188 1 59.5 104 GLN A C 1
ATOM 795 O O . GLN A 1 104 ? 24.734 -13.586 -18.125 1 59.5 104 GLN A O 1
ATOM 800 N N . ASP A 1 105 ? 22.828 -14.008 -19.328 1 55.31 105 ASP A N 1
ATOM 801 C CA . ASP A 1 105 ? 23.5 -13.547 -20.547 1 55.31 105 ASP A CA 1
ATOM 802 C C . ASP A 1 105 ? 23.922 -12.086 -20.406 1 55.31 105 ASP A C 1
ATOM 804 O O . ASP A 1 105 ? 24.953 -11.672 -20.969 1 55.31 105 ASP A O 1
ATOM 808 N N . ARG A 1 106 ? 23.266 -11.422 -19.641 1 51.09 106 ARG A N 1
ATOM 809 C CA . ARG A 1 106 ? 23.734 -10.039 -19.516 1 51.09 106 ARG A CA 1
ATOM 810 C C . ARG A 1 106 ? 25.109 -9.984 -18.875 1 51.09 106 ARG A C 1
ATOM 812 O O . ARG A 1 106 ? 26 -9.273 -19.359 1 51.09 106 ARG A O 1
ATOM 819 N N . TYR A 1 107 ? 25.328 -10.664 -17.906 1 50.03 107 TYR A N 1
ATOM 820 C CA . TYR A 1 107 ? 26.625 -10.617 -17.219 1 50.03 107 TYR A CA 1
ATOM 821 C C . TYR A 1 107 ? 27.531 -11.734 -17.719 1 50.03 107 TYR A C 1
ATOM 823 O O . TYR A 1 107 ? 28.766 -11.609 -17.656 1 50.03 107 TYR A O 1
ATOM 831 N N . GLY A 1 108 ? 26.984 -12.781 -18.094 1 49.38 108 GLY A N 1
ATOM 832 C CA . GLY A 1 108 ? 27.781 -13.969 -18.344 1 49.38 108 GLY A CA 1
ATOM 833 C C . GLY A 1 108 ? 28.391 -13.984 -19.734 1 49.38 108 GLY A C 1
ATOM 834 O O . GLY A 1 108 ? 29.047 -14.953 -20.125 1 49.38 108 GLY A O 1
ATOM 835 N N . ARG A 1 109 ? 27.953 -13.156 -20.625 1 52.44 109 ARG A N 1
ATOM 836 C CA . ARG A 1 109 ? 28.656 -13.188 -21.906 1 52.44 109 ARG A CA 1
ATOM 837 C C . ARG A 1 109 ? 30.172 -13.188 -21.703 1 52.44 109 ARG A C 1
ATOM 839 O O . ARG A 1 109 ? 30.906 -13.812 -22.484 1 52.44 109 ARG A O 1
ATOM 846 N N . GLN A 1 110 ? 30.469 -12.328 -20.828 1 50.59 110 GLN A N 1
ATOM 847 C CA . GLN A 1 110 ? 31.938 -12.227 -20.828 1 50.59 110 GLN A CA 1
ATOM 848 C C . GLN A 1 110 ? 32.562 -13.547 -20.406 1 50.59 110 GLN A C 1
ATOM 850 O O . GLN A 1 110 ? 33.719 -13.828 -20.766 1 50.59 110 GLN A O 1
ATOM 855 N N . LEU A 1 111 ? 32.031 -14.211 -19.281 1 51.28 111 LEU A N 1
ATOM 856 C CA . LEU A 1 111 ? 32.719 -15.406 -18.828 1 51.28 111 LEU A CA 1
ATOM 857 C C . LEU A 1 111 ? 32.188 -16.656 -19.531 1 51.28 111 LEU A C 1
ATOM 859 O O . LEU A 1 111 ? 31 -16.969 -19.422 1 51.28 111 LEU A O 1
ATOM 863 N N . ARG A 1 112 ? 32.625 -16.859 -20.688 1 53.5 112 ARG A N 1
ATOM 864 C CA . ARG A 1 112 ? 32.406 -18 -21.578 1 53.5 112 ARG A CA 1
ATOM 865 C C . ARG A 1 112 ? 32.375 -19.312 -20.797 1 53.5 112 ARG A C 1
ATOM 867 O O . ARG A 1 112 ? 33.438 -19.891 -20.562 1 53.5 112 ARG A O 1
ATOM 874 N N . SER A 1 113 ? 31.531 -19.328 -19.703 1 55.44 113 SER A N 1
ATOM 875 C CA . SER A 1 113 ? 31.562 -20.609 -19 1 55.44 113 SER A CA 1
ATOM 876 C C . SER A 1 113 ? 31.156 -21.766 -19.906 1 55.44 113 SER A C 1
ATOM 878 O O . SER A 1 113 ? 30.328 -21.578 -20.812 1 55.44 113 SER A O 1
ATOM 880 N N . GLU A 1 114 ? 31.875 -22.734 -20.016 1 64.81 114 GLU A N 1
ATOM 881 C CA . GLU A 1 114 ? 31.75 -24.016 -20.672 1 64.81 114 GLU A CA 1
ATOM 882 C C . GLU A 1 114 ? 30.5 -24.75 -20.203 1 64.81 114 GLU A C 1
ATOM 884 O O . GLU A 1 114 ? 30.188 -25.844 -20.703 1 64.81 114 GLU A O 1
ATOM 889 N N . LEU A 1 115 ? 29.781 -24.141 -19.25 1 75.62 115 LEU A N 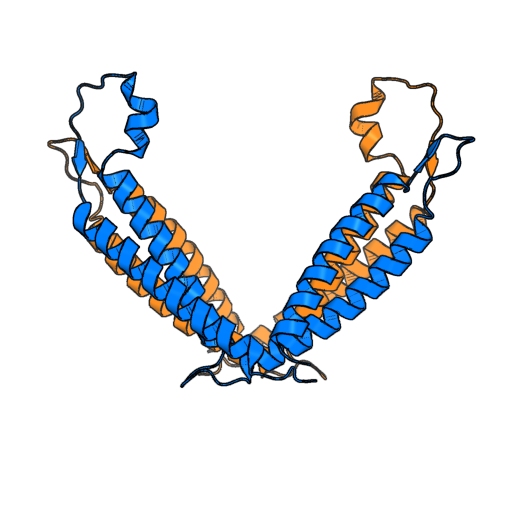1
ATOM 890 C CA . LEU A 1 115 ? 28.656 -24.875 -18.688 1 75.62 115 LEU A CA 1
ATOM 891 C C . LEU A 1 115 ? 27.391 -24.672 -19.531 1 75.62 115 LEU A C 1
ATOM 893 O O . LEU A 1 115 ? 27.078 -23.531 -19.906 1 75.62 115 LEU A O 1
ATOM 897 N N . VAL A 1 116 ? 26.922 -25.781 -20.078 1 83.19 116 VAL A N 1
ATOM 898 C CA . VAL A 1 116 ? 25.672 -25.766 -20.844 1 83.19 116 VAL A CA 1
ATOM 899 C C . VAL A 1 116 ? 24.484 -25.875 -19.906 1 83.19 116 VAL A C 1
ATOM 901 O O . VAL A 1 116 ? 24.406 -26.797 -19.094 1 83.19 116 VAL A O 1
ATOM 904 N N . PHE A 1 117 ? 23.578 -24.891 -19.953 1 88.44 117 PHE A N 1
ATOM 905 C CA . PHE A 1 117 ? 22.375 -24.906 -19.125 1 88.44 117 PHE A CA 1
ATOM 906 C C . PHE A 1 117 ? 21.141 -25.188 -19.969 1 88.44 117 PHE A C 1
ATOM 908 O O . PHE A 1 117 ? 21.094 -24.812 -21.141 1 88.44 117 PHE A O 1
ATOM 915 N N . VAL A 1 118 ? 20.266 -25.938 -19.266 1 91.44 118 VAL A N 1
ATOM 916 C CA . VAL A 1 118 ? 19.016 -26.281 -19.938 1 91.44 118 VAL A CA 1
ATOM 917 C C . VAL A 1 118 ? 17.844 -25.734 -19.125 1 91.44 118 VAL A C 1
ATOM 919 O O . VAL A 1 118 ? 17.844 -25.797 -17.891 1 91.44 118 VAL A O 1
ATOM 922 N N . ALA A 1 119 ? 16.844 -25.344 -19.812 1 94.12 119 ALA A N 1
ATOM 923 C CA . ALA A 1 119 ? 15.648 -24.812 -19.188 1 94.12 119 ALA A CA 1
ATOM 924 C C . ALA A 1 119 ? 14.859 -25.922 -18.484 1 94.12 119 ALA A C 1
ATOM 926 O O . ALA A 1 119 ? 14.695 -27.016 -19.047 1 94.12 119 ALA A O 1
ATOM 927 N N . ALA A 1 120 ? 14.492 -25.594 -17.281 1 95.31 120 ALA A N 1
ATOM 928 C CA . ALA A 1 120 ? 13.672 -26.547 -16.547 1 95.31 120 ALA A CA 1
ATOM 929 C C . ALA A 1 120 ? 12.188 -26.234 -16.703 1 95.31 120 ALA A C 1
ATOM 931 O O . ALA A 1 120 ? 11.328 -26.984 -16.203 1 95.31 120 ALA A O 1
ATOM 932 N N . LEU A 1 121 ? 11.883 -25.094 -17.312 1 97.38 121 LEU A N 1
ATOM 933 C CA . LEU A 1 121 ? 10.516 -24.641 -17.562 1 97.38 121 LEU A CA 1
ATOM 934 C C . LEU A 1 121 ? 10.312 -24.312 -19.047 1 97.38 121 LEU A C 1
ATOM 936 O O . LEU A 1 121 ? 11.242 -23.891 -19.719 1 97.38 121 LEU A O 1
ATOM 940 N N . PRO A 1 122 ? 9.102 -24.641 -19.5 1 97.31 122 PRO A N 1
ATOM 941 C CA . PRO A 1 122 ? 8.812 -24.297 -20.906 1 97.31 122 PRO A CA 1
ATOM 942 C C . PRO A 1 122 ? 8.695 -22.797 -21.125 1 97.31 122 PRO A C 1
ATOM 944 O O . PRO A 1 122 ? 7.625 -22.219 -20.922 1 97.31 122 PRO A O 1
ATOM 947 N N . VAL A 1 123 ? 9.688 -22.203 -21.672 1 97.62 123 VAL A N 1
ATOM 948 C CA . VAL A 1 123 ? 9.828 -20.75 -21.75 1 97.62 123 VAL A CA 1
ATOM 949 C C . VAL A 1 123 ? 8.703 -20.172 -22.609 1 97.62 123 VAL A C 1
ATOM 951 O O . VAL A 1 123 ? 8.055 -19.203 -22.219 1 97.62 123 VAL A O 1
ATOM 954 N N . ARG A 1 124 ? 8.469 -20.812 -23.719 1 97.75 124 ARG A N 1
ATOM 955 C CA . ARG A 1 124 ? 7.445 -20.312 -24.625 1 97.75 124 ARG A CA 1
ATOM 956 C C . ARG A 1 124 ? 6.074 -20.297 -23.953 1 97.75 124 ARG A C 1
ATOM 958 O O . ARG A 1 124 ? 5.336 -19.312 -24.078 1 97.75 124 ARG A O 1
ATOM 965 N N . ASP A 1 125 ? 5.754 -21.328 -23.25 1 98.25 125 ASP A N 1
ATOM 966 C CA . ASP A 1 125 ? 4.473 -21.422 -22.562 1 98.25 125 ASP A CA 1
ATOM 967 C C . ASP A 1 125 ? 4.367 -20.375 -21.453 1 98.25 125 ASP A C 1
ATOM 969 O O . ASP A 1 125 ? 3.307 -19.781 -21.25 1 98.25 125 ASP A O 1
ATOM 973 N N . LEU A 1 126 ? 5.457 -20.156 -20.766 1 98.44 126 LEU A N 1
ATOM 974 C CA . LEU A 1 126 ? 5.465 -19.156 -19.703 1 98.44 126 LEU A CA 1
ATOM 975 C C . LEU A 1 126 ? 5.23 -17.766 -20.266 1 98.44 126 LEU A C 1
ATOM 977 O O . LEU A 1 126 ? 4.5 -16.969 -19.672 1 98.44 126 LEU A O 1
ATOM 981 N N . ARG A 1 127 ? 5.809 -17.547 -21.422 1 98.38 127 ARG A N 1
ATOM 982 C CA . ARG A 1 127 ? 5.629 -16.234 -22.062 1 98.38 127 ARG A CA 1
ATOM 983 C C . ARG A 1 127 ? 4.184 -16.047 -22.5 1 98.38 127 ARG A C 1
ATOM 985 O O . ARG A 1 127 ? 3.627 -14.953 -22.344 1 98.38 127 ARG A O 1
ATOM 992 N N . ARG A 1 128 ? 3.631 -17.078 -22.969 1 98.62 128 ARG A N 1
ATOM 993 C CA . ARG A 1 128 ? 2.223 -17.016 -23.344 1 98.62 128 ARG A CA 1
ATOM 994 C C . ARG A 1 128 ? 1.34 -16.75 -22.125 1 98.62 128 ARG A C 1
ATOM 996 O O . ARG A 1 128 ? 0.409 -15.945 -22.188 1 98.62 128 ARG A O 1
ATOM 1003 N N . THR A 1 129 ? 1.651 -17.422 -21.094 1 98.62 129 THR A N 1
ATOM 1004 C CA . THR A 1 129 ? 0.914 -17.219 -19.844 1 98.62 129 THR A CA 1
ATOM 1005 C C . T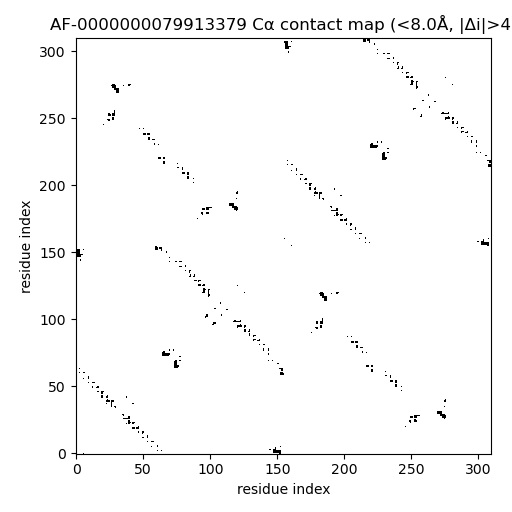HR A 1 129 ? 1.063 -15.789 -19.359 1 98.62 129 THR A C 1
ATOM 1007 O O . THR A 1 129 ? 0.085 -15.164 -18.938 1 98.62 129 THR A O 1
ATOM 1010 N N . ALA A 1 130 ? 2.271 -15.289 -19.375 1 98.75 130 ALA A N 1
ATOM 1011 C CA . ALA A 1 130 ? 2.521 -13.906 -18.969 1 98.75 130 ALA A CA 1
ATOM 1012 C C . ALA A 1 130 ? 1.699 -12.93 -19.797 1 98.75 130 ALA A C 1
ATOM 1014 O O . ALA A 1 130 ? 1.138 -11.969 -19.266 1 98.75 130 ALA A O 1
ATOM 1015 N N . ASP A 1 131 ? 1.64 -13.219 -21.094 1 98.81 131 ASP A N 1
ATOM 1016 C CA . ASP A 1 131 ? 0.847 -12.367 -21.969 1 98.81 131 ASP A CA 1
ATOM 1017 C C . ASP A 1 131 ? -0.633 -12.414 -21.594 1 98.81 131 ASP A C 1
ATOM 1019 O O . ASP A 1 131 ? -1.311 -11.383 -21.594 1 98.81 131 ASP A O 1
ATOM 1023 N N . ASP A 1 132 ? -1.147 -13.539 -21.344 1 98.81 132 ASP A N 1
ATOM 1024 C CA . ASP A 1 132 ? -2.541 -13.703 -20.938 1 98.81 132 ASP A CA 1
ATOM 1025 C C . ASP A 1 132 ? -2.824 -12.977 -19.625 1 98.81 132 ASP A C 1
ATOM 1027 O O . ASP A 1 132 ? -3.857 -12.32 -19.484 1 98.81 132 ASP A O 1
ATOM 1031 N N . LEU A 1 133 ? -1.921 -13.125 -18.625 1 98.88 133 LEU A N 1
ATOM 1032 C CA . LEU A 1 133 ? -2.066 -12.438 -17.344 1 98.88 133 LEU A CA 1
ATOM 1033 C C . LEU A 1 133 ? -2.072 -10.93 -17.531 1 98.88 133 LEU A C 1
ATOM 1035 O O . LEU A 1 133 ? -2.873 -10.219 -16.922 1 98.88 133 LEU A O 1
ATOM 1039 N N . ALA A 1 134 ? -1.193 -10.477 -18.406 1 98.88 134 ALA A N 1
ATOM 1040 C CA . ALA A 1 134 ? -1.162 -9.047 -18.703 1 98.88 134 ALA A CA 1
ATOM 1041 C C . ALA A 1 134 ? -2.498 -8.578 -19.281 1 98.88 134 ALA A C 1
ATOM 1043 O O . ALA A 1 134 ? -2.984 -7.5 -18.922 1 98.88 134 ALA A O 1
ATOM 1044 N N . ARG A 1 135 ? -3.01 -9.391 -20.125 1 98.81 135 ARG A N 1
ATOM 1045 C CA . ARG A 1 135 ? -4.312 -9.07 -20.703 1 98.81 135 ARG A CA 1
ATOM 1046 C C . ARG A 1 135 ? -5.391 -9.023 -19.625 1 98.81 135 ARG A C 1
ATOM 1048 O O . ARG A 1 135 ? -6.211 -8.102 -19.594 1 98.81 135 ARG A O 1
ATOM 1055 N N . GLN A 1 136 ? -5.418 -9.992 -18.766 1 98.81 136 GLN A N 1
ATOM 1056 C CA . GLN A 1 136 ? -6.402 -10.047 -17.688 1 98.81 136 GLN A CA 1
ATOM 1057 C C . GLN A 1 136 ? -6.281 -8.836 -16.766 1 98.81 136 GLN A C 1
ATOM 1059 O O . GLN A 1 136 ? -7.289 -8.258 -16.359 1 98.81 136 GLN A O 1
ATOM 1064 N N . ILE A 1 137 ? -5.086 -8.453 -16.438 1 98.88 137 ILE A N 1
ATOM 1065 C CA . ILE A 1 137 ? -4.832 -7.289 -15.594 1 98.88 137 ILE A CA 1
ATOM 1066 C C . ILE A 1 137 ? -5.41 -6.043 -16.266 1 98.88 137 ILE A C 1
ATOM 1068 O O . ILE A 1 137 ? -6.105 -5.25 -15.625 1 98.88 137 ILE A O 1
ATOM 1072 N N . ARG A 1 138 ? -5.141 -5.926 -17.609 1 98.62 138 ARG A N 1
ATOM 1073 C CA . ARG A 1 138 ? -5.656 -4.777 -18.344 1 98.62 138 ARG A CA 1
ATOM 1074 C C . ARG A 1 138 ? -7.18 -4.762 -18.344 1 98.62 138 ARG A C 1
ATOM 1076 O O . ARG A 1 138 ? -7.797 -3.703 -18.203 1 98.62 138 ARG A O 1
ATOM 1083 N N . GLU A 1 139 ? -7.746 -5.883 -18.5 1 98.44 139 GLU A N 1
ATOM 1084 C CA . GLU A 1 139 ? -9.203 -5.988 -18.516 1 98.44 139 GLU A CA 1
ATOM 1085 C C . GLU A 1 139 ? -9.797 -5.562 -17.172 1 98.44 139 GLU A C 1
ATOM 1087 O O . GLU A 1 139 ? -10.789 -4.824 -17.141 1 98.44 139 GLU A O 1
ATOM 1092 N N . VAL A 1 140 ? -9.25 -6.035 -16.047 1 98.06 140 VAL A N 1
ATOM 1093 C CA . VAL A 1 140 ? -9.719 -5.625 -14.734 1 98.06 140 VAL A CA 1
ATOM 1094 C C . VAL A 1 140 ? -9.547 -4.117 -14.57 1 98.06 140 VAL A C 1
ATOM 1096 O O . VAL A 1 140 ? -10.453 -3.43 -14.094 1 98.06 140 VAL A O 1
ATOM 1099 N N . ASP A 1 141 ? -8.406 -3.582 -15 1 98 141 ASP A N 1
ATOM 1100 C CA . ASP A 1 141 ? -8.133 -2.152 -14.898 1 98 141 ASP A CA 1
ATOM 1101 C C . ASP A 1 141 ? -9.164 -1.334 -15.664 1 98 141 ASP A C 1
ATOM 1103 O O . ASP A 1 141 ? -9.672 -0.327 -15.156 1 98 141 ASP A O 1
ATOM 1107 N N . LEU A 1 142 ? -9.461 -1.782 -16.797 1 97.94 142 LEU A N 1
ATOM 1108 C CA . LEU A 1 142 ? -10.414 -1.063 -17.641 1 97.94 142 LEU A CA 1
ATOM 1109 C C . LEU A 1 142 ? -11.797 -1.057 -17 1 97.94 142 LEU A C 1
ATOM 1111 O O . LEU A 1 142 ? -12.484 -0.031 -17 1 97.94 142 LEU A O 1
ATOM 1115 N N . ARG A 1 143 ? -12.18 -2.182 -16.438 1 97.62 143 ARG A N 1
ATOM 1116 C CA . ARG A 1 143 ? -13.484 -2.285 -15.797 1 97.62 143 ARG A CA 1
ATOM 1117 C C . ARG A 1 143 ? -13.562 -1.385 -14.57 1 97.62 143 ARG A C 1
ATOM 1119 O O . ARG A 1 143 ? -14.562 -0.696 -14.359 1 97.62 143 ARG A O 1
ATOM 1126 N N . VAL A 1 144 ? -12.531 -1.413 -13.812 1 97.88 144 VAL A N 1
ATOM 1127 C CA . VAL A 1 144 ? -12.469 -0.576 -12.617 1 97.88 144 VAL A CA 1
ATOM 1128 C C . VAL A 1 144 ? -12.5 0.898 -13.016 1 97.88 144 VAL A C 1
ATOM 1130 O O . VAL A 1 144 ? -13.242 1.692 -12.438 1 97.88 144 VAL A O 1
ATOM 1133 N N . GLN A 1 145 ? -11.742 1.203 -14.086 1 97.94 145 GLN A N 1
ATOM 1134 C CA . GLN A 1 145 ? -11.664 2.588 -14.539 1 97.94 145 GLN A CA 1
ATOM 1135 C C . GLN A 1 145 ? -13.023 3.074 -15.039 1 97.94 145 GLN A C 1
ATOM 1137 O O . GLN A 1 145 ? -13.438 4.195 -14.742 1 97.94 145 GLN A O 1
ATOM 1142 N N . GLN A 1 146 ? -13.617 2.279 -15.75 1 97.88 146 GLN A N 1
ATOM 1143 C CA . GLN A 1 146 ? -14.953 2.617 -16.234 1 97.88 146 GLN A CA 1
ATOM 1144 C C . GLN A 1 146 ? -15.906 2.857 -15.062 1 97.88 146 GLN A C 1
ATOM 1146 O O . GLN A 1 146 ? -16.641 3.846 -15.047 1 97.88 146 GLN A O 1
ATOM 1151 N N . SER A 1 147 ? -15.852 2.031 -14.125 1 97.56 147 SER A N 1
ATOM 1152 C CA . SER A 1 147 ? -16.719 2.152 -12.961 1 97.56 147 SER A CA 1
ATOM 1153 C C . SER A 1 147 ? -16.469 3.453 -12.203 1 97.56 147 SER A C 1
ATOM 1155 O O . SER A 1 147 ? -17.391 4.059 -11.664 1 97.56 147 SER A O 1
ATOM 1157 N N . ASN A 1 148 ? -15.203 3.896 -12.211 1 97.75 148 ASN A N 1
ATOM 1158 C CA . ASN A 1 148 ? -14.859 5.137 -11.523 1 97.75 148 ASN A CA 1
ATOM 1159 C C . ASN A 1 148 ? -15.641 6.32 -12.078 1 97.75 148 ASN A C 1
ATOM 1161 O O . ASN A 1 148 ? -15.984 7.242 -11.336 1 97.75 148 ASN A O 1
ATOM 1165 N N . TRP A 1 149 ? -15.977 6.277 -13.336 1 97.56 149 TRP A N 1
ATOM 1166 C CA . TRP A 1 149 ? -16.672 7.395 -13.969 1 97.56 149 TRP A CA 1
ATOM 1167 C C . TRP A 1 149 ? -18.172 7.27 -13.805 1 97.56 149 TRP A C 1
ATOM 1169 O O . TRP A 1 149 ? -18.922 8.219 -14.07 1 97.56 149 TRP A O 1
ATOM 1179 N N . GLU A 1 150 ? -18.609 6.133 -13.336 1 97.5 150 GLU A N 1
ATOM 1180 C CA . GLU A 1 150 ? -20.031 5.867 -13.258 1 97.5 150 GLU A CA 1
ATOM 1181 C C . GLU A 1 150 ? -20.547 5.973 -11.82 1 97.5 150 GLU A C 1
ATOM 1183 O O . GLU A 1 150 ? -21.703 6.312 -11.586 1 97.5 150 GLU A O 1
ATOM 1188 N N . VAL A 1 151 ? -19.703 5.68 -10.898 1 97.75 151 VAL A N 1
ATOM 1189 C CA . VAL A 1 151 ? -20.078 5.574 -9.492 1 97.75 151 VAL A CA 1
ATOM 1190 C C . VAL A 1 151 ? -19.938 6.938 -8.812 1 97.75 151 VAL A C 1
ATOM 1192 O O . VAL A 1 151 ? -18.953 7.641 -9.039 1 97.75 151 VAL A O 1
ATOM 1195 N N . ASP A 1 152 ? -20.922 7.258 -7.996 1 98.06 152 ASP A N 1
ATOM 1196 C CA . ASP A 1 152 ? -20.844 8.461 -7.176 1 98.06 152 ASP A CA 1
ATOM 1197 C C . ASP A 1 152 ? -20.125 8.172 -5.852 1 98.06 152 ASP A C 1
ATOM 1199 O O . ASP A 1 152 ? -20.312 7.109 -5.262 1 98.06 152 ASP A O 1
ATOM 1203 N N . LEU A 1 153 ? -19.422 9.18 -5.398 1 98.06 153 LEU A N 1
ATOM 1204 C CA . LEU A 1 153 ? -18.719 9.062 -4.125 1 98.06 153 LEU A CA 1
ATOM 1205 C C . LEU A 1 153 ? -19.719 9.055 -2.961 1 98.06 153 LEU A C 1
ATOM 1207 O O . LEU A 1 153 ? -20.562 9.938 -2.859 1 98.06 153 LEU A O 1
ATOM 1211 N N . LEU A 1 154 ? -19.578 8.141 -2.133 1 96.69 154 LEU A N 1
ATOM 1212 C CA . LEU A 1 154 ? -20.438 8.062 -0.957 1 96.69 154 LEU A CA 1
ATOM 1213 C C . LEU A 1 154 ? -19.891 8.93 0.174 1 96.69 154 LEU A C 1
ATOM 1215 O O . LEU A 1 154 ? -18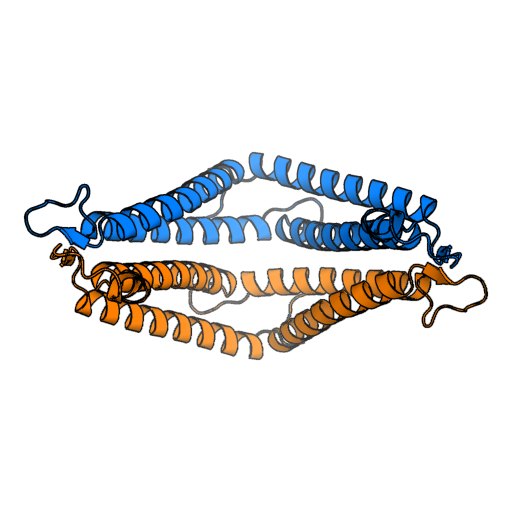.688 9.195 0.238 1 96.69 154 LEU A O 1
ATOM 1219 N N . ASP A 1 155 ? -20.797 9.297 1.099 1 91.62 155 ASP A N 1
ATOM 1220 C CA . ASP A 1 155 ? -20.406 10.148 2.221 1 91.62 155 ASP A CA 1
ATOM 1221 C C . ASP A 1 155 ? -19.797 9.32 3.354 1 91.62 155 ASP A C 1
ATOM 1223 O O . ASP A 1 155 ? -20.188 8.172 3.564 1 91.62 155 ASP A O 1
ATOM 1227 N N . MET B 1 1 ? -13.406 -17.797 11.273 1 95.88 1 MET B N 1
ATOM 1228 C CA . MET B 1 1 ? -12.18 -17.469 11.992 1 95.88 1 MET B CA 1
ATOM 1229 C C . MET B 1 1 ? -12.156 -16 12.383 1 95.88 1 MET B C 1
ATOM 1231 O O . MET B 1 1 ? -12.883 -15.188 11.805 1 95.88 1 MET B O 1
ATOM 1235 N N . LYS B 1 2 ? -11.273 -15.727 13.414 1 98 2 LYS B N 1
ATOM 1236 C CA . LYS B 1 2 ? -11.117 -14.336 13.812 1 98 2 LYS B CA 1
ATOM 1237 C C . LYS B 1 2 ? -10.328 -13.547 12.766 1 98 2 LYS B C 1
ATOM 1239 O O . LYS B 1 2 ? -9.516 -14.117 12.039 1 98 2 LYS B O 1
ATOM 1244 N N . LEU B 1 3 ? -10.656 -12.297 12.711 1 98.56 3 LEU B N 1
ATOM 1245 C CA . LEU B 1 3 ? -9.93 -11.422 11.797 1 98.56 3 LEU B CA 1
ATOM 1246 C C . LEU B 1 3 ? -8.43 -11.492 12.047 1 98.56 3 LEU B C 1
ATOM 1248 O O . LEU B 1 3 ? -7.641 -11.523 11.102 1 98.56 3 LEU B O 1
ATOM 1252 N N . ALA B 1 4 ? -7.98 -11.586 13.289 1 98.56 4 ALA B N 1
ATOM 1253 C CA . ALA B 1 4 ? -6.562 -11.68 13.641 1 98.56 4 ALA B CA 1
ATOM 1254 C C . ALA B 1 4 ? -5.918 -12.906 13 1 98.56 4 ALA B C 1
ATOM 1256 O O . ALA B 1 4 ? -4.801 -12.828 12.484 1 98.56 4 ALA B O 1
ATOM 1257 N N . ALA B 1 5 ? -6.629 -13.992 13.031 1 98.69 5 ALA B N 1
ATOM 1258 C CA . ALA B 1 5 ? -6.125 -15.227 12.43 1 98.69 5 ALA B CA 1
ATOM 1259 C C . ALA B 1 5 ? -6.016 -15.102 10.914 1 98.69 5 ALA B C 1
ATOM 1261 O O . ALA B 1 5 ? -5.055 -15.586 10.312 1 98.69 5 ALA B O 1
ATOM 1262 N N . ALA B 1 6 ? -7.008 -14.477 10.352 1 98.75 6 ALA B N 1
ATOM 1263 C CA . ALA B 1 6 ? -6.98 -14.242 8.914 1 98.75 6 ALA B CA 1
ATOM 1264 C C . ALA B 1 6 ? -5.793 -13.375 8.516 1 98.75 6 ALA B C 1
ATOM 1266 O O . ALA B 1 6 ? -5.129 -13.633 7.508 1 98.75 6 ALA B O 1
ATOM 1267 N N . LEU B 1 7 ? -5.57 -12.375 9.312 1 98.75 7 LEU B N 1
ATOM 1268 C CA . LEU B 1 7 ? -4.441 -11.492 9.047 1 98.75 7 LEU B CA 1
ATOM 1269 C C . LEU B 1 7 ? -3.119 -12.242 9.18 1 98.75 7 LEU B C 1
ATOM 1271 O O . LEU B 1 7 ? -2.201 -12.039 8.383 1 98.75 7 LEU B O 1
ATOM 1275 N N . ALA B 1 8 ? -3.004 -13.086 10.141 1 98.69 8 ALA B N 1
ATOM 1276 C CA . ALA B 1 8 ? -1.811 -13.914 10.297 1 98.69 8 ALA B CA 1
ATOM 1277 C C . ALA B 1 8 ? -1.627 -14.844 9.102 1 98.69 8 ALA B C 1
ATOM 1279 O O . ALA B 1 8 ? -0.516 -14.992 8.586 1 98.69 8 ALA B O 1
ATOM 1280 N N . GLU B 1 9 ? -2.678 -15.469 8.695 1 98.81 9 GLU B N 1
ATOM 1281 C CA . GLU B 1 9 ? -2.619 -16.344 7.535 1 98.81 9 GLU B CA 1
ATOM 1282 C C . GLU B 1 9 ? -2.203 -15.578 6.285 1 98.81 9 GLU B C 1
ATOM 1284 O O . GLU B 1 9 ? -1.419 -16.078 5.473 1 98.81 9 GLU B O 1
ATOM 1289 N N . ARG B 1 10 ? -2.748 -14.406 6.16 1 98.81 10 ARG B N 1
ATOM 1290 C CA . ARG B 1 10 ? -2.35 -13.57 5.035 1 98.81 10 ARG B CA 1
ATOM 1291 C C . ARG B 1 10 ? -0.844 -13.32 5.043 1 98.81 10 ARG B C 1
ATOM 1293 O O . ARG B 1 10 ? -0.189 -13.422 4 1 98.81 10 ARG B O 1
ATOM 1300 N N . GLY B 1 11 ? -0.376 -12.961 6.234 1 98.69 11 GLY B N 1
ATOM 1301 C CA . GLY B 1 11 ? 1.062 -12.781 6.359 1 98.69 11 GLY B CA 1
ATOM 1302 C C . GLY B 1 11 ? 1.855 -14.016 5.977 1 98.69 11 GLY B C 1
ATOM 1303 O O . GLY B 1 11 ? 2.857 -13.914 5.266 1 98.69 11 GLY B O 1
ATOM 1304 N N . ASP B 1 12 ? 1.424 -15.117 6.418 1 98.69 12 ASP B N 1
ATOM 1305 C CA . ASP B 1 12 ? 2.088 -16.391 6.121 1 98.69 12 ASP B CA 1
ATOM 1306 C C . ASP B 1 12 ? 2.072 -16.672 4.621 1 98.69 12 ASP B C 1
ATOM 1308 O O . ASP B 1 12 ? 3.088 -17.078 4.055 1 98.69 12 ASP B O 1
ATOM 1312 N N . LEU B 1 13 ? 0.947 -16.438 4.039 1 98.81 13 LEU B N 1
ATOM 1313 C CA . LEU B 1 13 ? 0.81 -16.688 2.609 1 98.81 13 LEU B CA 1
ATOM 1314 C C . LEU B 1 13 ? 1.684 -15.742 1.799 1 98.81 13 LEU B C 1
ATOM 1316 O O . LEU B 1 13 ? 2.289 -16.141 0.803 1 98.81 13 LEU B O 1
ATOM 1320 N N . THR B 1 14 ? 1.758 -14.562 2.193 1 98.69 14 THR B N 1
ATOM 1321 C CA . THR B 1 14 ? 2.602 -13.586 1.516 1 98.69 14 THR B CA 1
ATOM 1322 C C . THR B 1 14 ? 4.066 -14 1.575 1 98.69 14 THR B C 1
ATOM 1324 O O . THR B 1 14 ? 4.785 -13.922 0.574 1 98.69 14 THR B O 1
ATOM 1327 N N . ARG B 1 15 ? 4.531 -14.43 2.701 1 98.56 15 ARG B N 1
ATOM 1328 C CA . ARG B 1 15 ? 5.898 -14.93 2.834 1 98.56 15 ARG B CA 1
ATOM 1329 C C . ARG B 1 15 ? 6.117 -16.156 1.964 1 98.56 15 ARG B C 1
ATOM 1331 O O . ARG B 1 15 ? 7.176 -16.312 1.347 1 98.56 15 ARG B O 1
ATOM 1338 N N . ARG B 1 16 ? 5.148 -17 1.993 1 98.75 16 ARG B N 1
ATOM 1339 C CA . ARG B 1 16 ? 5.234 -18.203 1.188 1 98.75 16 ARG B CA 1
ATOM 1340 C C . ARG B 1 16 ? 5.371 -17.875 -0.294 1 98.75 16 ARG B C 1
ATOM 1342 O O . ARG B 1 16 ? 6.105 -18.547 -1.023 1 98.75 16 ARG B O 1
ATOM 1349 N N . VAL B 1 17 ? 4.668 -16.891 -0.76 1 98.81 17 VAL B N 1
ATOM 1350 C CA . VAL B 1 17 ? 4.773 -16.453 -2.145 1 98.81 17 VAL B CA 1
ATOM 1351 C C . VAL B 1 17 ? 6.219 -16.062 -2.455 1 98.81 17 VAL B C 1
ATOM 1353 O O . VAL B 1 17 ? 6.77 -16.469 -3.482 1 98.81 17 VAL B O 1
ATOM 1356 N N . GLU B 1 18 ? 6.824 -15.289 -1.561 1 98.56 18 GLU B N 1
ATOM 1357 C CA . GLU B 1 18 ? 8.195 -14.852 -1.773 1 98.56 18 GLU B CA 1
ATOM 1358 C C . GLU B 1 18 ? 9.164 -16.031 -1.784 1 98.56 18 GLU B C 1
ATOM 1360 O O . GLU B 1 18 ? 10.086 -16.078 -2.596 1 98.56 18 GLU B O 1
ATOM 1365 N N . HIS B 1 19 ? 8.922 -16.953 -0.899 1 98.56 19 HIS B N 1
ATOM 1366 C CA . HIS B 1 19 ? 9.758 -18.156 -0.834 1 98.56 19 HIS B CA 1
ATOM 1367 C C . HIS B 1 19 ? 9.633 -18.984 -2.109 1 98.56 19 HIS B C 1
ATOM 1369 O O . HIS B 1 19 ? 10.641 -19.406 -2.68 1 98.56 19 HIS B O 1
ATOM 1375 N N . LEU B 1 20 ? 8.375 -19.156 -2.566 1 98.88 20 LEU B N 1
ATOM 1376 C CA . LEU B 1 20 ? 8.133 -19.938 -3.777 1 98.88 20 LEU B CA 1
ATOM 1377 C C . LEU B 1 20 ? 8.758 -19.266 -4.992 1 98.88 20 LEU B C 1
ATOM 1379 O O . LEU B 1 20 ? 9.344 -19.938 -5.848 1 98.88 20 LEU B O 1
ATOM 1383 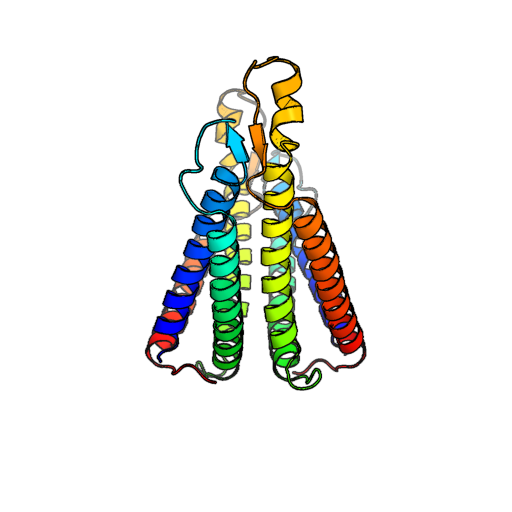N N . LYS B 1 21 ? 8.641 -17.984 -5.074 1 98.56 21 LYS B N 1
ATOM 1384 C CA . LYS B 1 21 ? 9.25 -17.234 -6.172 1 98.56 21 LYS B CA 1
ATOM 1385 C C . LYS B 1 21 ? 10.75 -17.516 -6.258 1 98.56 21 LYS B C 1
ATOM 1387 O O . LYS B 1 21 ? 11.266 -17.828 -7.332 1 98.56 21 LYS B O 1
ATOM 1392 N N . SER B 1 22 ? 11.43 -17.375 -5.086 1 98.31 22 SER B N 1
ATOM 1393 C CA . SER B 1 22 ? 12.875 -17.594 -5.047 1 98.31 22 SER B CA 1
ATOM 1394 C C . SER B 1 22 ? 13.242 -19 -5.484 1 98.31 22 SER B C 1
ATOM 1396 O O . SER B 1 22 ? 14.172 -19.203 -6.266 1 98.31 22 SER B O 1
ATOM 1398 N N . ARG B 1 23 ? 12.5 -19.969 -5.012 1 98.56 23 ARG B N 1
ATOM 1399 C CA . ARG B 1 23 ? 12.75 -21.375 -5.348 1 98.56 23 ARG B CA 1
ATOM 1400 C C . ARG B 1 23 ? 12.484 -21.641 -6.824 1 98.56 23 ARG B C 1
ATOM 1402 O O . ARG B 1 23 ? 13.234 -22.375 -7.473 1 98.56 23 ARG B O 1
ATOM 1409 N N . ILE B 1 24 ? 11.422 -21.047 -7.348 1 98.44 24 ILE B N 1
ATOM 1410 C CA . ILE B 1 24 ? 11.102 -21.188 -8.766 1 98.44 24 ILE B CA 1
ATOM 1411 C C . ILE B 1 24 ? 12.266 -20.672 -9.609 1 98.44 24 ILE B C 1
ATOM 1413 O O . ILE B 1 24 ? 12.727 -21.344 -10.531 1 98.44 24 ILE B O 1
ATOM 1417 N N . LEU B 1 25 ? 12.797 -19.484 -9.289 1 96.88 25 LEU B N 1
ATOM 1418 C CA . LEU B 1 25 ? 13.859 -18.859 -10.07 1 96.88 25 LEU B CA 1
ATOM 1419 C C . LEU B 1 25 ? 15.148 -19.672 -9.977 1 96.88 25 LEU B C 1
ATOM 1421 O O . LEU B 1 25 ? 15.852 -19.844 -10.977 1 96.88 25 LEU B O 1
ATOM 1425 N N . THR B 1 26 ? 15.398 -20.203 -8.789 1 94.88 26 THR B N 1
ATOM 1426 C CA . THR B 1 26 ? 16.609 -20.984 -8.555 1 94.88 26 THR B CA 1
ATOM 1427 C C . THR B 1 26 ? 16.578 -22.281 -9.344 1 94.88 26 THR B C 1
ATOM 1429 O O . THR B 1 26 ? 17.625 -22.812 -9.727 1 94.88 26 THR B O 1
ATOM 1432 N N . ASN B 1 27 ? 15.367 -22.797 -9.633 1 97 27 ASN B N 1
ATOM 1433 C CA . ASN B 1 27 ? 15.25 -24.109 -10.273 1 97 27 ASN B CA 1
ATOM 1434 C C . ASN B 1 27 ? 14.758 -23.984 -11.711 1 97 27 ASN B C 1
ATOM 1436 O O . ASN B 1 27 ? 14.312 -24.969 -12.305 1 97 27 ASN B O 1
ATOM 1440 N N . ALA B 1 28 ? 14.719 -22.75 -12.172 1 96.12 28 ALA B N 1
ATOM 1441 C CA . ALA B 1 28 ? 14.172 -22.516 -13.5 1 96.12 28 ALA B CA 1
ATOM 1442 C C . ALA B 1 28 ? 15.086 -23.062 -14.586 1 96.12 28 ALA B C 1
ATOM 1444 O O . ALA B 1 28 ? 14.664 -23.25 -15.727 1 96.12 28 ALA B O 1
ATOM 1445 N N . ARG B 1 29 ? 16.344 -23.312 -14.281 1 93.88 29 ARG B N 1
ATOM 1446 C CA . ARG B 1 29 ? 17.344 -23.906 -15.164 1 93.88 29 ARG B CA 1
ATOM 1447 C C . ARG B 1 29 ? 18.312 -24.797 -14.391 1 93.88 29 ARG B C 1
ATOM 1449 O O . ARG B 1 29 ? 18.375 -24.719 -13.164 1 93.88 29 ARG B O 1
ATOM 1456 N N . HIS B 1 30 ? 18.875 -25.641 -15.195 1 92.31 30 HIS B N 1
ATOM 1457 C CA . HIS B 1 30 ? 19.875 -26.5 -14.562 1 92.31 30 HIS B CA 1
ATOM 1458 C C . HIS B 1 30 ? 20.984 -26.875 -15.547 1 92.31 30 HIS B C 1
ATOM 1460 O O . HIS B 1 30 ? 20.797 -26.766 -16.766 1 92.31 30 HIS B O 1
ATOM 1466 N N . GLN B 1 31 ? 22.156 -27.219 -14.961 1 89.38 31 GLN B N 1
ATOM 1467 C CA . GLN B 1 31 ? 23.25 -27.672 -15.805 1 89.38 31 GLN B CA 1
ATOM 1468 C C . GLN B 1 31 ? 22.906 -28.984 -16.484 1 89.38 31 GLN B C 1
ATOM 1470 O O . GLN B 1 31 ? 22.281 -29.859 -15.891 1 89.38 31 GLN B O 1
ATOM 1475 N N . GLU B 1 32 ? 23.359 -28.938 -17.734 1 89.06 32 GLU B N 1
ATOM 1476 C CA . GLU B 1 32 ? 23.156 -30.172 -18.5 1 89.06 32 GLU B CA 1
ATOM 1477 C C . GLU B 1 32 ? 23.734 -31.375 -17.75 1 89.06 32 GLU B C 1
ATOM 1479 O O . GLU B 1 32 ? 24.859 -31.312 -17.25 1 89.06 32 GLU B O 1
ATOM 1484 N N . GLY B 1 33 ? 23 -32.281 -17.531 1 88.19 33 GLY B N 1
ATOM 1485 C CA . GLY B 1 33 ? 23.453 -33.5 -16.844 1 88.19 33 GLY B CA 1
ATOM 1486 C C . GLY B 1 33 ? 23.094 -33.5 -15.367 1 88.19 33 GLY B C 1
ATOM 1487 O O . GLY B 1 33 ? 23.234 -34.531 -14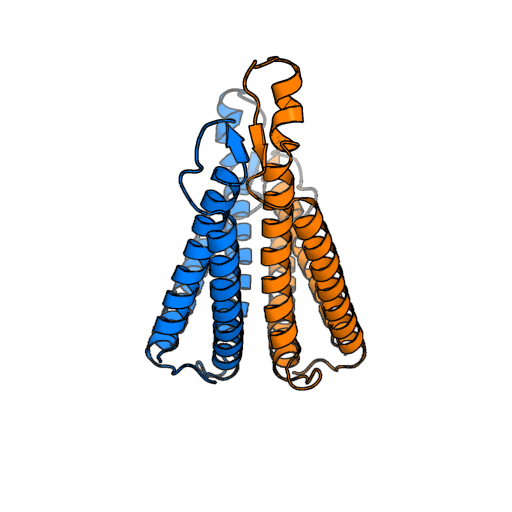.703 1 88.19 33 GLY B O 1
ATOM 1488 N N . GLU B 1 34 ? 22.656 -32.281 -14.867 1 88.38 34 GLU B N 1
ATOM 1489 C CA . GLU B 1 34 ? 22.234 -32.219 -13.469 1 88.38 34 GLU B CA 1
ATOM 1490 C C . GLU B 1 34 ? 20.719 -32.094 -13.352 1 88.38 34 GLU B C 1
ATOM 1492 O O . GLU B 1 34 ? 20.047 -31.656 -14.281 1 88.38 34 GLU B O 1
ATOM 1497 N N . SER B 1 35 ? 20.297 -32.75 -12.391 1 85.81 35 SER B N 1
ATOM 1498 C CA . SER B 1 35 ? 18.875 -32.594 -12.109 1 85.81 35 SER B CA 1
ATOM 1499 C C . SER B 1 35 ? 18.609 -31.375 -11.211 1 85.81 35 SER B C 1
ATOM 1501 O O . SER B 1 35 ? 19.375 -31.125 -10.281 1 85.81 35 SER B O 1
ATOM 1503 N N . PRO B 1 36 ? 17.578 -30.703 -11.547 1 87.38 36 PRO B N 1
ATOM 1504 C CA . PRO B 1 36 ? 17.266 -29.594 -10.656 1 87.38 36 PRO B CA 1
ATOM 1505 C C . PRO B 1 36 ? 16.953 -30.047 -9.227 1 87.38 36 PRO B C 1
ATOM 1507 O O . PRO B 1 36 ? 16.484 -31.172 -9.023 1 87.38 36 PRO B O 1
ATOM 1510 N N . ALA B 1 37 ? 17.297 -29.266 -8.297 1 92.44 37 ALA B N 1
ATOM 1511 C CA . ALA B 1 37 ? 17.062 -29.562 -6.887 1 92.44 37 ALA B CA 1
ATOM 1512 C C . ALA B 1 37 ? 15.57 -29.719 -6.594 1 92.44 37 ALA B C 1
ATOM 1514 O O . ALA B 1 37 ? 15.164 -30.547 -5.789 1 92.44 37 ALA B O 1
ATOM 1515 N N . GLU B 1 38 ? 14.656 -28.859 -7.25 1 97.19 38 GLU B N 1
ATOM 1516 C CA . GLU B 1 38 ? 13.203 -28.891 -7.109 1 97.19 38 GLU B CA 1
ATOM 1517 C C . GLU B 1 38 ? 12.523 -28.797 -8.469 1 97.19 38 GLU B C 1
ATOM 1519 O O . GLU B 1 38 ? 13.125 -28.344 -9.445 1 97.19 38 GLU B O 1
ATOM 1524 N N . ASP B 1 39 ? 11.297 -29.328 -8.477 1 97.19 39 ASP B N 1
ATOM 1525 C CA . ASP B 1 39 ? 10.484 -29.25 -9.688 1 97.19 39 ASP B CA 1
ATOM 1526 C C . ASP B 1 39 ? 9.875 -27.859 -9.836 1 97.19 39 ASP B C 1
ATOM 1528 O O . ASP B 1 39 ? 8.852 -27.547 -9.211 1 97.19 39 ASP B O 1
ATOM 1532 N N . ALA B 1 40 ? 10.445 -27.109 -10.727 1 97.38 40 ALA B N 1
ATOM 1533 C CA . ALA B 1 40 ? 10.031 -25.719 -10.891 1 97.38 40 ALA B CA 1
ATOM 1534 C C . ALA B 1 40 ? 8.57 -25.625 -11.32 1 97.38 40 ALA B C 1
ATOM 1536 O O . ALA B 1 40 ? 7.855 -24.703 -10.914 1 97.38 40 ALA B O 1
ATOM 1537 N N . ALA B 1 41 ? 8.109 -26.531 -12.094 1 97 41 ALA B N 1
ATOM 1538 C CA . ALA B 1 41 ? 6.723 -26.531 -12.547 1 97 41 ALA B CA 1
ATOM 1539 C C . ALA B 1 41 ? 5.77 -26.781 -11.383 1 97 41 ALA B C 1
ATOM 1541 O O . ALA B 1 41 ? 4.711 -26.156 -11.289 1 97 41 ALA B O 1
ATOM 1542 N N . ALA B 1 42 ? 6.172 -27.672 -10.523 1 98.44 42 ALA B N 1
ATOM 1543 C CA . ALA B 1 42 ? 5.367 -27.953 -9.336 1 98.44 42 ALA B CA 1
ATOM 1544 C C . ALA B 1 42 ? 5.324 -26.75 -8.406 1 98.44 42 ALA B C 1
ATOM 1546 O O . ALA B 1 42 ? 4.285 -26.453 -7.801 1 98.44 42 ALA B O 1
ATOM 1547 N N . LEU B 1 43 ? 6.457 -26.062 -8.297 1 98.75 43 LEU B N 1
ATOM 1548 C CA . LEU B 1 43 ? 6.527 -24.859 -7.473 1 98.75 43 LEU B CA 1
ATOM 1549 C C . LEU B 1 43 ? 5.617 -23.781 -8.023 1 98.75 43 LEU B C 1
ATOM 1551 O O . LEU B 1 43 ? 4.953 -23.062 -7.262 1 98.75 43 LEU B O 1
ATOM 1555 N N . LEU B 1 44 ? 5.57 -23.703 -9.352 1 98.44 44 LEU B N 1
ATOM 1556 C CA . LEU B 1 44 ? 4.703 -22.734 -9.992 1 98.44 44 LEU B CA 1
ATOM 1557 C C . LEU B 1 44 ? 3.236 -23.031 -9.703 1 98.44 44 LEU B C 1
ATOM 1559 O O . LEU B 1 44 ? 2.453 -22.125 -9.422 1 98.44 44 LEU B O 1
ATOM 1563 N N . ALA B 1 45 ? 2.916 -24.281 -9.758 1 98.38 45 ALA B N 1
ATOM 1564 C CA . ALA B 1 45 ? 1.542 -24.688 -9.477 1 98.38 45 ALA B CA 1
ATOM 1565 C C . ALA B 1 45 ? 1.167 -24.375 -8.023 1 98.38 45 ALA B C 1
ATOM 1567 O O . ALA B 1 45 ? 0.055 -23.922 -7.75 1 98.38 45 ALA B O 1
ATOM 1568 N N . GLU B 1 46 ? 2.096 -24.656 -7.141 1 98.81 46 GLU B N 1
ATOM 1569 C CA . GLU B 1 46 ? 1.861 -24.344 -5.734 1 98.81 46 GLU B CA 1
ATOM 1570 C C . GLU B 1 46 ? 1.653 -22.844 -5.527 1 98.81 46 GLU B C 1
ATOM 1572 O O . GLU B 1 46 ? 0.775 -22.438 -4.766 1 98.81 46 GLU B O 1
ATOM 1577 N N . LEU B 1 47 ? 2.432 -22.031 -6.188 1 98.88 47 LEU B N 1
ATOM 1578 C CA . LEU B 1 47 ? 2.303 -20.594 -6.098 1 98.88 47 LEU B CA 1
ATOM 1579 C C . LEU B 1 47 ? 0.909 -20.141 -6.523 1 98.88 47 LEU B C 1
ATOM 1581 O O . LEU B 1 47 ? 0.315 -19.266 -5.891 1 98.88 47 LEU B O 1
ATOM 1585 N N . GLU B 1 48 ? 0.432 -20.766 -7.594 1 98.19 48 GLU B N 1
ATOM 1586 C CA . GLU B 1 48 ? -0.902 -20.406 -8.078 1 98.19 48 GLU B CA 1
ATOM 1587 C C . GLU B 1 48 ? -1.961 -20.688 -7.012 1 98.19 48 GLU B C 1
ATOM 1589 O O . GLU B 1 48 ? -2.867 -19.875 -6.809 1 98.19 48 GLU B O 1
ATOM 1594 N N . GLU B 1 49 ? -1.808 -21.766 -6.324 1 98.62 49 GLU B N 1
ATOM 1595 C CA . GLU B 1 49 ? -2.75 -22.125 -5.266 1 98.62 49 GLU B CA 1
ATOM 1596 C C . GLU B 1 49 ? -2.67 -21.141 -4.105 1 98.62 49 GLU B C 1
ATOM 1598 O O . GLU B 1 49 ? -3.695 -20.766 -3.531 1 98.62 49 GLU B O 1
ATOM 1603 N N . VAL B 1 50 ? -1.491 -20.781 -3.748 1 98.88 50 VAL B N 1
ATOM 1604 C CA . VAL B 1 50 ? -1.281 -19.844 -2.648 1 98.88 50 VAL B CA 1
ATOM 1605 C C . VAL B 1 50 ? -1.899 -18.484 -2.998 1 98.88 50 VAL B C 1
ATOM 1607 O O . VAL B 1 50 ? -2.574 -17.875 -2.168 1 98.88 50 VAL B O 1
ATOM 1610 N N . LEU B 1 51 ? -1.734 -18.062 -4.266 1 98.88 51 LEU B N 1
ATOM 1611 C CA . LEU B 1 51 ? -2.262 -16.781 -4.688 1 98.88 51 LEU B CA 1
ATOM 1612 C C . LEU B 1 51 ? -3.787 -16.797 -4.727 1 98.88 51 LEU B C 1
ATOM 1614 O O . LEU B 1 51 ? -4.434 -15.789 -4.422 1 98.88 51 LEU B O 1
ATOM 1618 N N . ASP B 1 52 ? -4.324 -17.953 -5.078 1 98.44 52 ASP B N 1
ATOM 1619 C CA . ASP B 1 52 ? -5.773 -18.094 -5.051 1 98.44 52 ASP B CA 1
ATOM 1620 C C . ASP B 1 52 ? -6.312 -17.953 -3.629 1 98.44 52 ASP B C 1
ATOM 1622 O O . ASP B 1 52 ? -7.301 -17.25 -3.4 1 98.44 52 ASP B O 1
ATOM 1626 N N . ARG B 1 53 ? -5.609 -18.594 -2.746 1 98.69 53 ARG B N 1
ATOM 1627 C CA . ARG B 1 53 ? -6.016 -18.516 -1.347 1 98.69 53 ARG B CA 1
ATOM 1628 C C . ARG B 1 53 ? -5.84 -17.094 -0.807 1 98.69 53 ARG B C 1
ATOM 1630 O O . ARG B 1 53 ? -6.691 -16.594 -0.07 1 98.69 53 ARG B O 1
ATOM 1637 N N . LEU B 1 54 ? -4.82 -16.422 -1.197 1 98.81 54 LEU B N 1
ATOM 1638 C CA . LEU B 1 54 ? -4.551 -15.062 -0.767 1 98.81 54 LEU B CA 1
ATOM 1639 C C . LEU B 1 54 ? -5.633 -14.109 -1.272 1 98.81 54 LEU B C 1
ATOM 1641 O O . LEU B 1 54 ? -6.066 -13.211 -0.545 1 98.81 54 LEU B O 1
ATOM 1645 N N . GLU B 1 55 ? -6.016 -14.344 -2.52 1 98.5 55 GLU B N 1
ATOM 1646 C CA . GLU B 1 55 ? -7.055 -13.492 -3.084 1 98.5 55 GLU B CA 1
ATOM 1647 C C . GLU B 1 55 ? -8.352 -13.586 -2.279 1 98.5 55 GLU B C 1
ATOM 1649 O O . GLU B 1 55 ? -8.945 -12.57 -1.922 1 98.5 55 GLU B O 1
ATOM 1654 N N . VAL B 1 56 ? -8.727 -14.789 -1.961 1 98 56 VAL B N 1
ATOM 1655 C CA . VAL B 1 56 ? -9.945 -15.023 -1.191 1 98 56 VAL B CA 1
ATOM 1656 C C . VAL B 1 56 ? -9.828 -14.367 0.181 1 98 56 VAL B C 1
ATOM 1658 O O . VAL B 1 56 ? -10.742 -13.68 0.63 1 98 56 VAL B O 1
ATOM 1661 N N . LEU B 1 57 ? -8.734 -14.555 0.792 1 98.62 57 LEU B N 1
ATOM 1662 C CA . LEU B 1 57 ? -8.5 -14.055 2.143 1 98.62 57 LEU B CA 1
ATOM 1663 C C . LEU B 1 57 ? -8.516 -12.531 2.17 1 98.62 57 LEU B C 1
ATOM 1665 O O . LEU B 1 57 ? -9.148 -11.93 3.041 1 98.62 57 LEU B O 1
ATOM 1669 N N . VAL B 1 58 ? -7.895 -11.891 1.166 1 98.44 58 VAL B N 1
ATOM 1670 C CA . VAL B 1 58 ? -7.828 -10.438 1.104 1 98.44 58 VAL B CA 1
ATOM 1671 C C . VAL B 1 58 ? -9.227 -9.859 0.894 1 98.44 58 VAL B C 1
ATOM 1673 O O . VAL B 1 58 ? -9.594 -8.859 1.515 1 98.44 58 VAL B O 1
ATOM 1676 N N . ARG B 1 59 ? -10.039 -10.492 0.096 1 97.75 59 ARG B N 1
ATOM 1677 C CA . ARG B 1 59 ? -11.406 -10.039 -0.14 1 97.75 59 ARG B CA 1
ATOM 1678 C C . ARG B 1 59 ? -12.227 -10.094 1.143 1 97.75 59 ARG B C 1
ATOM 1680 O O . ARG B 1 59 ? -12.953 -9.148 1.457 1 97.75 59 ARG B O 1
ATOM 1687 N N . ARG B 1 60 ? -12.062 -11.148 1.873 1 98.06 60 ARG B N 1
ATOM 1688 C CA . ARG B 1 60 ? -12.812 -11.32 3.111 1 98.06 60 ARG B CA 1
ATOM 1689 C C . ARG B 1 60 ? -12.344 -10.328 4.176 1 98.06 60 ARG B C 1
ATOM 1691 O O . ARG B 1 60 ? -13.164 -9.758 4.906 1 98.06 60 ARG B O 1
ATOM 1698 N N . ILE B 1 61 ? -11.07 -10.094 4.195 1 98.5 61 ILE B N 1
ATOM 1699 C CA . ILE B 1 61 ? -10.516 -9.148 5.156 1 98.5 61 ILE B CA 1
ATOM 1700 C C . ILE B 1 61 ? -11.016 -7.738 4.844 1 98.5 61 ILE B C 1
ATOM 1702 O O . ILE B 1 61 ? -11.445 -7.012 5.742 1 98.5 61 ILE B O 1
ATOM 1706 N N . ASN B 1 62 ? -11.039 -7.418 3.545 1 97.25 62 ASN B N 1
ATOM 1707 C CA . ASN B 1 62 ? -11.5 -6.09 3.152 1 97.25 62 ASN B CA 1
ATOM 1708 C C . ASN B 1 62 ? -12.969 -5.883 3.512 1 97.25 62 ASN B C 1
ATOM 1710 O O . ASN B 1 62 ? -13.344 -4.828 4.031 1 97.25 62 ASN B O 1
ATOM 1714 N N . ARG B 1 63 ? -13.727 -6.855 3.279 1 95.94 63 ARG B N 1
ATOM 1715 C CA . ARG B 1 63 ? -15.148 -6.793 3.609 1 95.94 63 ARG B CA 1
ATOM 1716 C C . ARG B 1 63 ? -15.352 -6.648 5.113 1 95.94 63 ARG B C 1
ATOM 1718 O O . ARG B 1 63 ? -16.172 -5.836 5.559 1 95.94 63 ARG B O 1
ATOM 1725 N N . THR B 1 64 ? -14.609 -7.348 5.84 1 97.88 64 THR B N 1
ATOM 1726 C CA . THR B 1 64 ? -14.719 -7.316 7.293 1 97.88 64 THR B CA 1
ATOM 1727 C C . THR B 1 64 ? -14.281 -5.965 7.844 1 97.88 64 THR B C 1
ATOM 1729 O O . THR B 1 64 ? -14.977 -5.371 8.672 1 97.88 64 THR B O 1
ATOM 1732 N N . ASN B 1 65 ? -13.133 -5.484 7.324 1 97.5 65 ASN B N 1
ATOM 1733 C CA . ASN B 1 65 ? -12.594 -4.215 7.797 1 97.5 65 ASN B CA 1
ATOM 1734 C C . ASN B 1 65 ? -13.562 -3.062 7.559 1 97.5 65 ASN B C 1
ATOM 1736 O O . ASN B 1 65 ? -13.625 -2.117 8.344 1 97.5 65 ASN B O 1
ATOM 1740 N N . THR B 1 66 ? -14.312 -3.145 6.504 1 95.12 66 THR B N 1
ATOM 1741 C CA . THR B 1 66 ? -15.219 -2.049 6.16 1 95.12 66 THR B CA 1
ATOM 1742 C C . THR B 1 66 ? -16.531 -2.174 6.922 1 95.12 66 THR B C 1
ATOM 1744 O O . THR B 1 66 ? -17.172 -1.167 7.234 1 95.12 66 THR B O 1
ATOM 1747 N N . SER B 1 67 ? -16.844 -3.387 7.305 1 93.81 67 SER B N 1
ATOM 1748 C CA . SER B 1 67 ? -18.156 -3.619 7.906 1 93.81 67 SER B CA 1
ATOM 1749 C C . SER B 1 67 ? -18.078 -3.623 9.43 1 93.81 67 SER B C 1
ATOM 1751 O O . SER B 1 67 ? -19.062 -3.311 10.109 1 93.81 67 SER B O 1
ATOM 1753 N N . ALA B 1 68 ? -16.953 -3.996 9.961 1 94.5 68 ALA B N 1
ATOM 1754 C CA . ALA B 1 68 ? -16.812 -4.113 11.414 1 94.5 68 ALA B CA 1
ATOM 1755 C C . ALA B 1 68 ? -16.766 -2.738 12.07 1 94.5 68 ALA B C 1
ATOM 1757 O O . ALA B 1 68 ? -15.914 -1.914 11.734 1 94.5 68 ALA B O 1
ATOM 1758 N N . PRO B 1 69 ? -17.625 -2.527 13.023 1 92.62 69 PRO B N 1
ATOM 1759 C CA . PRO B 1 69 ? -17.609 -1.227 13.703 1 92.62 69 PRO B CA 1
ATOM 1760 C C . PRO B 1 69 ? -16.438 -1.068 14.656 1 92.62 69 PRO B C 1
ATOM 1762 O O . PRO B 1 69 ? -16.047 -2.031 15.32 1 92.62 69 PRO B O 1
ATOM 1765 N N . LEU B 1 70 ? -15.906 0.01 14.703 1 94.81 70 LEU B N 1
ATOM 1766 C CA . LEU B 1 70 ? -14.93 0.478 15.68 1 94.81 70 LEU B CA 1
ATOM 1767 C C . LEU B 1 70 ? -15.305 1.859 16.203 1 94.81 70 LEU B C 1
ATOM 1769 O O . LEU B 1 70 ? -14.898 2.875 15.641 1 94.81 70 LEU B O 1
ATOM 1773 N N . GLY B 1 71 ? -16.125 1.798 17.25 1 89.38 71 GLY B N 1
ATOM 1774 C CA . GLY B 1 71 ? -16.766 3.037 17.656 1 89.38 71 GLY B CA 1
ATOM 1775 C C . GLY B 1 71 ? -17.766 3.553 16.641 1 89.38 71 GLY B C 1
ATOM 1776 O O . GLY B 1 71 ? -18.672 2.826 16.234 1 89.38 71 GLY B O 1
ATOM 1777 N N . ASP B 1 72 ? -17.531 4.793 16.25 1 88.38 72 ASP B N 1
ATOM 1778 C CA . ASP B 1 72 ? -18.453 5.395 15.289 1 88.38 72 ASP B CA 1
ATOM 1779 C C . ASP B 1 72 ? -17.922 5.258 13.859 1 88.38 72 ASP B C 1
ATOM 1781 O O . ASP B 1 72 ? -18.422 5.91 12.945 1 88.38 72 ASP B O 1
ATOM 1785 N N . ALA B 1 73 ? -16.938 4.441 13.68 1 92 73 ALA B N 1
ATOM 1786 C CA . ALA B 1 73 ? -16.312 4.246 12.367 1 92 73 ALA B CA 1
ATOM 1787 C C . ALA B 1 73 ? -15.984 2.773 12.133 1 92 73 ALA B C 1
ATOM 1789 O O . ALA B 1 73 ? -16.375 1.91 12.922 1 92 73 ALA B O 1
ATOM 1790 N N . SER B 1 74 ? -15.5 2.486 11.016 1 96.44 74 SER B N 1
ATOM 1791 C CA . SER B 1 74 ? -15.078 1.125 10.711 1 96.44 74 SER B CA 1
ATOM 1792 C C . SER B 1 74 ? -13.578 0.951 10.938 1 96.44 74 SER B C 1
ATOM 1794 O O . SER B 1 74 ? -12.859 1.927 11.172 1 96.44 74 SER B O 1
ATOM 1796 N N . ILE B 1 75 ? -13.148 -0.254 10.891 1 97.75 75 ILE B N 1
ATOM 1797 C CA . ILE B 1 75 ? -11.719 -0.53 10.977 1 97.75 75 ILE B CA 1
ATOM 1798 C C . ILE B 1 75 ? -10.984 0.155 9.828 1 97.75 75 ILE B C 1
ATOM 1800 O O . ILE B 1 75 ? -9.93 0.765 10.023 1 97.75 75 ILE B O 1
ATOM 1804 N N . THR B 1 76 ? -11.609 0.137 8.688 1 97.25 76 THR B N 1
ATOM 1805 C CA . THR B 1 76 ? -11.047 0.789 7.512 1 97.25 76 THR B CA 1
ATOM 1806 C C . THR B 1 76 ? -10.898 2.291 7.742 1 97.25 76 THR B C 1
ATOM 1808 O O . THR B 1 76 ? -9.898 2.891 7.348 1 97.25 76 THR B O 1
ATOM 1811 N N . ASP B 1 77 ? -11.844 2.902 8.398 1 97.5 77 ASP B N 1
ATOM 1812 C CA . ASP B 1 77 ? -11.758 4.324 8.727 1 97.5 77 ASP B CA 1
ATOM 1813 C C . ASP B 1 77 ? -10.594 4.602 9.672 1 97.5 77 ASP B C 1
ATOM 1815 O O . ASP B 1 77 ? -9.875 5.59 9.5 1 97.5 77 ASP B O 1
ATOM 1819 N N . ALA B 1 78 ? -10.484 3.727 10.617 1 98.12 78 ALA B N 1
ATOM 1820 C CA . ALA B 1 78 ? -9.398 3.887 11.578 1 98.12 78 ALA B CA 1
ATOM 1821 C C . ALA B 1 78 ? -8.039 3.773 10.898 1 98.12 78 ALA B C 1
ATOM 1823 O O . ALA B 1 78 ? -7.102 4.504 11.234 1 98.12 78 ALA B O 1
ATOM 1824 N N . LEU B 1 79 ? -7.969 2.912 9.961 1 97.94 79 LEU B N 1
ATOM 1825 C CA . LEU B 1 79 ? -6.719 2.73 9.234 1 97.94 79 LEU B CA 1
ATOM 1826 C C . LEU B 1 79 ? -6.406 3.953 8.375 1 97.94 79 LEU B C 1
ATOM 1828 O O . LEU B 1 79 ? -5.246 4.359 8.266 1 97.94 79 LEU B O 1
ATOM 1832 N N . ALA B 1 80 ? -7.398 4.531 7.754 1 97.75 80 ALA B N 1
ATOM 1833 C CA . ALA B 1 80 ? -7.199 5.766 6.996 1 97.75 80 ALA B CA 1
ATOM 1834 C C . ALA B 1 80 ? -6.68 6.883 7.895 1 97.75 80 ALA B C 1
ATOM 1836 O O . ALA B 1 80 ? -5.766 7.617 7.516 1 97.75 80 ALA B O 1
ATOM 1837 N N . ARG B 1 81 ? -7.246 6.973 9.094 1 98.12 81 ARG B N 1
ATOM 1838 C CA . ARG B 1 81 ? -6.793 7.965 10.062 1 98.12 81 ARG B CA 1
ATOM 1839 C C . ARG B 1 81 ? -5.348 7.711 10.469 1 98.12 81 ARG B C 1
ATOM 1841 O O . ARG B 1 81 ? -4.539 8.641 10.523 1 98.12 81 ARG B O 1
ATOM 1848 N N . ARG B 1 82 ? -5.047 6.523 10.766 1 98.38 82 ARG B N 1
ATOM 1849 C CA . ARG B 1 82 ? -3.695 6.148 11.172 1 98.38 82 ARG B CA 1
ATOM 1850 C C . ARG B 1 82 ? -2.678 6.551 10.109 1 98.38 82 ARG B C 1
ATOM 1852 O O . ARG B 1 82 ? -1.61 7.074 10.43 1 98.38 82 ARG B O 1
ATOM 1859 N N . ASP B 1 83 ? -3.016 6.348 8.859 1 98.31 83 ASP B N 1
ATOM 1860 C CA . ASP B 1 83 ? -2.096 6.652 7.766 1 98.31 83 ASP B CA 1
ATOM 1861 C C . ASP B 1 83 ? -1.814 8.148 7.688 1 98.31 83 ASP B C 1
ATOM 1863 O O . ASP B 1 83 ? -0.676 8.562 7.453 1 98.31 83 ASP B O 1
ATOM 1867 N N . MET B 1 84 ? -2.844 8.93 7.871 1 98.62 84 MET B N 1
ATOM 1868 C CA . MET B 1 84 ? -2.646 10.383 7.852 1 98.62 84 MET B CA 1
ATOM 1869 C C . MET B 1 84 ? -1.804 10.836 9.039 1 98.62 84 MET B C 1
ATOM 1871 O O . MET B 1 84 ? -0.949 11.711 8.898 1 98.62 84 MET B O 1
ATOM 1875 N N . LEU B 1 85 ? -2.064 10.211 10.18 1 98.81 85 LEU B N 1
ATOM 1876 C CA . LEU B 1 85 ? -1.276 10.539 11.367 1 98.81 85 LEU B CA 1
ATOM 1877 C C . LEU B 1 85 ? 0.197 10.219 11.148 1 98.81 85 LEU B C 1
ATOM 1879 O O . LEU B 1 85 ? 1.075 10.969 11.57 1 98.81 85 LEU B O 1
ATOM 1883 N N . ARG B 1 86 ? 0.506 9.141 10.516 1 98.81 86 ARG B N 1
ATOM 1884 C CA . ARG B 1 86 ? 1.882 8.734 10.258 1 98.81 86 ARG B CA 1
ATOM 1885 C C . ARG B 1 86 ? 2.588 9.727 9.344 1 98.81 86 ARG B C 1
ATOM 1887 O O . ARG B 1 86 ? 3.754 10.062 9.562 1 98.81 86 ARG B O 1
ATOM 1894 N N . ILE B 1 87 ? 1.881 10.133 8.312 1 98.75 87 ILE B N 1
ATOM 1895 C CA . ILE B 1 87 ? 2.457 11.133 7.418 1 98.75 87 ILE B CA 1
ATOM 1896 C C . ILE B 1 87 ? 2.752 12.414 8.195 1 98.75 87 ILE B C 1
ATOM 1898 O O . ILE B 1 87 ? 3.848 12.969 8.094 1 98.75 87 ILE B O 1
ATOM 1902 N N . ARG B 1 88 ? 1.8 12.891 9 1 98.69 88 ARG B N 1
ATOM 1903 C CA . ARG B 1 88 ? 1.979 14.086 9.812 1 98.69 88 ARG B CA 1
ATOM 1904 C C . ARG B 1 88 ? 3.191 13.953 10.727 1 98.69 88 ARG B C 1
ATOM 1906 O O . ARG B 1 88 ? 4.016 14.867 10.805 1 98.69 88 ARG B O 1
ATOM 1913 N N . HIS B 1 89 ? 3.26 12.844 11.406 1 98.88 89 HIS B N 1
ATOM 1914 C CA . HIS B 1 89 ? 4.363 12.586 12.328 1 98.88 89 HIS B CA 1
ATOM 1915 C C . HIS B 1 89 ? 5.707 12.68 11.609 1 98.88 89 HIS B C 1
ATOM 1917 O O . HIS B 1 89 ? 6.645 13.297 12.117 1 98.88 89 HIS B O 1
ATOM 1923 N N . ARG B 1 90 ? 5.82 12.055 10.484 1 98.69 90 ARG B N 1
ATOM 1924 C CA . ARG B 1 90 ? 7.059 12.055 9.703 1 98.69 90 ARG B CA 1
ATOM 1925 C C . ARG B 1 90 ? 7.461 13.477 9.32 1 98.69 90 ARG B C 1
ATOM 1927 O O . ARG B 1 90 ? 8.625 13.852 9.469 1 98.69 90 ARG B O 1
ATOM 1934 N N . VAL B 1 91 ? 6.504 14.195 8.883 1 98.56 91 VAL B N 1
ATOM 1935 C CA . VAL B 1 91 ? 6.809 15.547 8.414 1 98.56 91 VAL B CA 1
ATOM 1936 C C . VAL B 1 91 ? 7.211 16.422 9.594 1 98.56 91 VAL B C 1
ATOM 1938 O O . VAL B 1 91 ? 8.188 17.172 9.516 1 98.56 91 VAL B O 1
ATOM 1941 N N . VAL B 1 92 ? 6.426 16.328 10.648 1 98.62 92 VAL B N 1
ATOM 1942 C CA . VAL B 1 92 ? 6.695 17.141 11.836 1 98.62 92 VAL B CA 1
ATOM 1943 C C . VAL B 1 92 ? 8.078 16.797 12.391 1 98.62 92 VAL B C 1
ATOM 1945 O O . VAL B 1 92 ? 8.852 17.688 12.75 1 98.62 92 VAL B O 1
ATOM 1948 N N . SER B 1 93 ? 8.445 15.547 12.43 1 98.44 93 SER B N 1
ATOM 1949 C CA . SER B 1 93 ? 9.75 15.102 12.883 1 98.44 93 SER B CA 1
ATOM 1950 C C . SER B 1 93 ? 10.859 15.617 11.977 1 98.44 93 SER B C 1
ATOM 1952 O O . SER B 1 93 ? 11.875 16.125 12.453 1 98.44 93 SER B O 1
ATOM 1954 N N . ALA B 1 94 ? 10.609 15.469 10.711 1 97.81 94 ALA B N 1
ATOM 1955 C CA . ALA B 1 94 ? 11.602 15.938 9.75 1 97.81 94 ALA B CA 1
ATOM 1956 C C . ALA B 1 94 ? 11.789 17.453 9.844 1 97.81 94 ALA B C 1
ATOM 1958 O O . ALA B 1 94 ? 12.906 17.953 9.711 1 97.81 94 ALA B O 1
ATOM 1959 N N . ALA B 1 95 ? 10.672 18.141 10.07 1 98.06 95 ALA B N 1
ATOM 1960 C CA . ALA B 1 95 ? 10.727 19.594 10.219 1 98.06 95 ALA B CA 1
ATOM 1961 C C . ALA B 1 95 ? 11.555 20 11.445 1 98.06 95 ALA B C 1
ATOM 1963 O O . ALA B 1 95 ? 12.352 20.938 11.383 1 98.06 95 ALA B O 1
ATOM 1964 N N . ALA B 1 96 ? 11.344 19.312 12.531 1 97.75 96 ALA B N 1
ATOM 1965 C CA . ALA B 1 96 ? 12.117 19.562 13.742 1 97.75 96 ALA B CA 1
ATOM 1966 C C . ALA B 1 96 ? 13.609 19.328 13.508 1 97.75 96 ALA B C 1
ATOM 1968 O O . ALA B 1 96 ? 14.445 20.125 13.93 1 97.75 96 ALA B O 1
ATOM 1969 N N . ASP B 1 97 ? 13.938 18.219 12.836 1 96.69 97 ASP B N 1
ATOM 1970 C CA . ASP B 1 97 ? 15.32 17.891 12.516 1 96.69 97 ASP B CA 1
ATOM 1971 C C . ASP B 1 97 ? 15.953 18.969 11.641 1 96.69 97 ASP B C 1
ATOM 1973 O O . ASP B 1 97 ? 17.078 19.422 11.906 1 96.69 97 ASP B O 1
ATOM 1977 N N . ALA B 1 98 ? 15.242 19.344 10.68 1 95.12 98 ALA B N 1
ATOM 1978 C CA . ALA B 1 98 ? 15.734 20.375 9.758 1 95.12 98 ALA B CA 1
ATOM 1979 C C . ALA B 1 98 ? 15.953 21.703 10.477 1 95.12 98 ALA B C 1
ATOM 1981 O O . ALA B 1 98 ? 16.969 22.359 10.273 1 95.12 98 ALA B O 1
ATOM 1982 N N . ALA B 1 99 ? 15.008 22.078 11.305 1 95.75 99 ALA B N 1
ATOM 1983 C CA . ALA B 1 99 ? 15.078 23.344 12.023 1 95.75 99 ALA B CA 1
ATOM 1984 C C . ALA B 1 99 ? 16.234 23.359 13.016 1 95.75 99 ALA B C 1
ATOM 1986 O O . ALA B 1 99 ? 16.859 24.391 13.242 1 95.75 99 ALA B O 1
ATOM 1987 N N . SER B 1 100 ? 16.578 22.281 13.57 1 93.06 100 SER B N 1
ATOM 1988 C CA . SER B 1 100 ? 17.625 22.172 14.57 1 93.06 100 SER B CA 1
ATOM 1989 C C . SER B 1 100 ? 19 22.062 13.914 1 93.06 100 SER B C 1
ATOM 1991 O O . SER B 1 100 ? 20.031 22.25 14.578 1 93.06 100 SER B O 1
ATOM 1993 N N . GLY B 1 101 ? 19.062 21.797 12.688 1 85.06 101 GLY B N 1
ATOM 1994 C CA . GLY B 1 101 ? 20.312 21.609 11.992 1 85.06 101 GLY B CA 1
ATOM 1995 C C . GLY B 1 101 ? 20.891 20.219 12.164 1 85.06 101 GLY B C 1
ATOM 1996 O O . GLY B 1 101 ? 22.047 19.953 11.805 1 85.06 101 GLY B O 1
ATOM 1997 N N . ARG B 1 102 ? 20.219 19.406 12.781 1 70.19 102 ARG B N 1
ATOM 1998 C CA . ARG B 1 102 ? 20.719 18.062 13.055 1 70.19 102 ARG B CA 1
ATOM 1999 C C . ARG B 1 102 ? 21.078 17.328 11.758 1 70.19 102 ARG B C 1
ATOM 2001 O O . ARG B 1 102 ? 22.016 16.531 11.727 1 70.19 102 ARG B O 1
ATOM 2008 N N . GLU B 1 103 ? 20.453 17.641 10.719 1 62.5 103 GLU B N 1
ATOM 2009 C CA . GLU B 1 103 ? 20.797 16.953 9.484 1 62.5 103 GLU B CA 1
ATOM 2010 C C . GLU B 1 103 ? 22.125 17.453 8.922 1 62.5 103 GLU B C 1
ATOM 2012 O O . GLU B 1 103 ? 22.891 16.672 8.352 1 62.5 103 GLU B O 1
ATOM 2017 N N . GLN B 1 104 ? 22.344 18.703 9.039 1 59.25 104 GLN B N 1
ATOM 2018 C CA . GLN B 1 104 ? 23.578 19.297 8.555 1 59.25 104 GLN B CA 1
ATOM 2019 C C . GLN B 1 104 ? 24.75 18.953 9.469 1 59.25 104 GLN B C 1
ATOM 2021 O O . GLN B 1 104 ? 25.891 18.828 9.008 1 59.25 104 GLN B O 1
ATOM 2026 N N . ASP B 1 105 ? 24.469 18.906 10.805 1 55.34 105 ASP B N 1
ATOM 2027 C CA . ASP B 1 105 ? 25.578 18.641 11.703 1 55.34 105 ASP B CA 1
ATOM 2028 C C . ASP B 1 105 ? 26.234 17.281 11.383 1 55.34 105 ASP B C 1
ATOM 2030 O O . ASP B 1 105 ? 27.438 17.125 11.547 1 55.34 105 ASP B O 1
ATOM 2034 N N . ARG B 1 106 ? 25.516 16.469 10.867 1 51.03 106 ARG B N 1
ATOM 2035 C CA . ARG B 1 106 ? 26.188 15.211 10.547 1 51.03 106 ARG B CA 1
ATOM 2036 C C . ARG B 1 106 ? 27.25 15.414 9.469 1 51.03 106 ARG B C 1
ATOM 2038 O O . ARG B 1 106 ? 28.375 14.93 9.602 1 51.03 106 ARG B O 1
ATOM 2045 N N . TYR B 1 107 ? 26.984 16.094 8.523 1 49.94 107 TYR B N 1
ATOM 2046 C CA . TYR B 1 107 ? 27.953 16.297 7.445 1 49.94 107 TYR B CA 1
ATOM 2047 C C . TYR B 1 107 ? 28.719 17.594 7.637 1 49.94 107 TYR B C 1
ATOM 2049 O O . TYR B 1 107 ? 29.844 17.734 7.168 1 49.94 107 TYR B O 1
ATOM 2057 N N . GLY B 1 108 ? 28.094 18.516 8.219 1 49.34 108 GLY B N 1
ATOM 2058 C CA . GLY B 1 108 ? 28.672 19.859 8.227 1 49.34 108 GLY B CA 1
ATOM 2059 C C . GLY B 1 108 ? 29.672 20.062 9.344 1 49.34 108 GLY B C 1
ATOM 2060 O O . GLY B 1 108 ? 30.188 21.172 9.516 1 49.34 108 GLY B O 1
ATOM 2061 N N . ARG B 1 109 ? 29.75 19.203 10.312 1 52.12 109 ARG B N 1
ATOM 2062 C CA . ARG B 1 109 ? 30.812 19.438 11.289 1 52.12 109 ARG B CA 1
ATOM 2063 C C . ARG B 1 109 ? 32.125 19.766 10.602 1 52.12 109 ARG B C 1
ATOM 2065 O O . ARG B 1 109 ? 32.938 20.562 11.109 1 52.12 109 ARG B O 1
ATOM 2072 N N . GLN B 1 110 ? 32.344 18.953 9.648 1 50.44 110 GLN B N 1
ATOM 2073 C CA . GLN B 1 110 ? 33.688 19.172 9.164 1 50.44 110 GLN B CA 1
ATOM 2074 C C . GLN B 1 110 ? 33.875 20.594 8.609 1 50.44 110 GLN B C 1
ATOM 2076 O O . GLN B 1 110 ? 34.969 21.125 8.578 1 50.44 110 GLN B O 1
ATOM 2081 N N . LEU B 1 111 ? 32.875 21.078 7.754 1 51.09 111 LEU B N 1
ATOM 2082 C CA . LEU B 1 111 ? 33.125 22.375 7.137 1 51.09 111 LEU B CA 1
ATOM 2083 C C . LEU B 1 111 ? 32.594 23.5 8.016 1 51.09 111 LEU B C 1
ATOM 2085 O O . LEU B 1 111 ? 31.391 23.562 8.305 1 51.09 111 LEU B O 1
ATOM 2089 N N . ARG B 1 112 ? 33.312 23.844 8.977 1 53.44 112 ARG B N 1
ATOM 2090 C CA . ARG B 1 112 ? 33.156 24.938 9.93 1 53.44 112 ARG B CA 1
ATOM 2091 C C . ARG B 1 112 ? 32.625 26.188 9.25 1 53.44 112 ARG B C 1
ATOM 2093 O O . ARG B 1 112 ? 33.406 26.984 8.703 1 53.44 112 ARG B O 1
ATOM 2100 N N . SER B 1 113 ? 31.484 26 8.477 1 55.16 113 SER B N 1
ATOM 2101 C CA . SER B 1 113 ? 31.031 27.234 7.844 1 55.16 113 SER B CA 1
ATOM 2102 C C . SER B 1 113 ? 30.688 28.297 8.883 1 55.16 113 SER B C 1
ATOM 2104 O O . SER B 1 113 ? 30.25 27.969 9.984 1 55.16 113 SER B O 1
ATOM 2106 N N . GLU B 1 114 ? 31.203 29.391 8.781 1 64.69 114 GLU B N 1
ATOM 2107 C CA . GLU B 1 114 ? 31.016 30.656 9.484 1 64.69 114 GLU B CA 1
ATOM 2108 C C . GLU B 1 114 ? 29.547 31.078 9.469 1 64.69 114 GLU B C 1
ATOM 2110 O O . GLU B 1 114 ? 29.188 32.094 10.078 1 64.69 114 GLU B O 1
ATOM 2115 N N . LEU B 1 115 ? 28.703 30.281 8.773 1 75.44 115 LEU B N 1
ATOM 2116 C CA . LEU B 1 115 ? 27.328 30.75 8.641 1 75.44 115 LEU B CA 1
ATOM 2117 C C . LEU B 1 115 ? 26.5 30.312 9.844 1 75.44 115 LEU B C 1
ATOM 2119 O O . LEU B 1 115 ? 26.562 29.141 10.258 1 75.44 115 LEU B O 1
ATOM 2123 N N . VAL B 1 116 ? 26 31.312 10.555 1 83.25 116 VAL B N 1
ATOM 2124 C CA . VAL B 1 116 ? 25.125 31.062 11.688 1 83.25 116 VAL B CA 1
ATOM 2125 C C . VAL B 1 116 ? 23.688 30.875 11.203 1 83.25 116 VAL B C 1
ATOM 2127 O O . VAL B 1 116 ? 23.156 31.734 10.5 1 83.25 116 VAL B O 1
ATOM 2130 N N . PHE B 1 117 ? 23.094 29.734 11.523 1 88.44 117 PHE B N 1
ATOM 2131 C CA . PHE B 1 117 ? 21.719 29.453 11.141 1 88.44 117 PHE B CA 1
ATOM 2132 C C . PHE B 1 117 ? 20.797 29.5 12.352 1 88.44 117 PHE B C 1
ATOM 2134 O O . PHE B 1 117 ? 21.203 29.172 13.461 1 88.44 117 PHE B O 1
ATOM 2141 N N . VAL B 1 118 ? 19.594 30.031 12 1 91.56 118 VAL B N 1
ATOM 2142 C CA . VAL B 1 118 ? 18.594 30.125 13.055 1 91.56 118 VAL B CA 1
ATOM 2143 C C . VAL B 1 118 ? 17.359 29.328 12.672 1 91.56 118 VAL B C 1
ATOM 2145 O O . VAL B 1 118 ? 16.938 29.344 11.508 1 91.56 118 VAL B O 1
ATOM 2148 N N . ALA B 1 119 ? 16.75 28.75 13.641 1 94.12 119 ALA B N 1
ATOM 2149 C CA . ALA B 1 119 ? 15.539 27.969 13.422 1 94.12 119 ALA B CA 1
ATOM 2150 C C . ALA B 1 119 ? 14.352 28.859 13.07 1 94.12 119 ALA B C 1
ATOM 2152 O O . ALA B 1 119 ? 14.164 29.906 13.688 1 94.12 119 ALA B O 1
ATOM 2153 N N . ALA B 1 120 ? 13.68 28.422 12.047 1 95.38 120 ALA B N 1
ATOM 2154 C CA . ALA B 1 120 ? 12.484 29.156 11.648 1 95.38 120 ALA B CA 1
ATOM 2155 C C . ALA B 1 120 ? 11.234 28.547 12.289 1 95.38 120 ALA B C 1
ATOM 2157 O O . ALA B 1 120 ? 10.133 29.078 12.133 1 95.38 120 ALA B O 1
ATOM 2158 N N . LEU B 1 121 ? 11.406 27.391 12.938 1 97.44 121 LEU B N 1
ATOM 2159 C CA . LEU B 1 121 ? 10.328 26.672 13.609 1 97.44 121 LEU B CA 1
ATOM 2160 C C . LEU B 1 121 ? 10.695 26.375 15.055 1 97.44 121 LEU B C 1
ATOM 2162 O O . LEU B 1 121 ? 11.867 26.172 15.367 1 97.44 121 LEU B O 1
ATOM 2166 N N . PRO B 1 122 ? 9.664 26.438 15.898 1 97.38 122 PRO B N 1
ATOM 2167 C CA . PRO B 1 122 ? 9.93 26.094 17.297 1 97.38 122 PRO B CA 1
ATOM 2168 C C . PRO B 1 122 ? 10.211 24.609 17.5 1 97.38 122 PRO B C 1
ATOM 2170 O O . PRO B 1 122 ? 9.281 23.812 17.641 1 97.38 122 PRO B O 1
ATOM 2173 N N . VAL B 1 123 ? 11.422 24.25 17.656 1 97.62 123 VAL B N 1
ATOM 2174 C CA . VAL B 1 123 ? 11.883 22.875 17.625 1 97.62 123 VAL B CA 1
ATOM 2175 C C . VAL B 1 123 ? 11.258 22.094 18.797 1 97.62 123 VAL B C 1
ATOM 2177 O O . VAL B 1 123 ? 10.734 21 18.609 1 97.62 123 VAL B O 1
ATOM 2180 N N . ARG B 1 124 ? 11.273 22.719 19.922 1 97.75 124 ARG B N 1
ATOM 2181 C CA . ARG B 1 124 ? 10.742 22.047 21.109 1 97.75 124 ARG B CA 1
ATOM 2182 C C . ARG B 1 124 ? 9.266 21.703 20.938 1 97.75 124 ARG B C 1
ATOM 2184 O O . ARG B 1 124 ? 8.828 20.609 21.25 1 97.75 124 ARG B O 1
ATOM 2191 N N . ASP B 1 125 ? 8.516 22.641 20.422 1 98.25 125 ASP B N 1
ATOM 2192 C CA . ASP B 1 125 ? 7.09 22.438 20.203 1 98.25 125 ASP B CA 1
ATOM 2193 C C . ASP B 1 125 ? 6.848 21.344 19.156 1 98.25 125 ASP B C 1
ATOM 2195 O O . ASP B 1 125 ? 5.926 20.547 19.297 1 98.25 125 ASP B O 1
ATOM 2199 N N . LEU B 1 126 ? 7.664 21.344 18.125 1 98.44 126 LEU B N 1
ATOM 2200 C CA . LEU B 1 126 ? 7.523 20.328 17.094 1 98.44 126 LEU B CA 1
ATOM 2201 C C . LEU B 1 126 ? 7.793 18.938 17.641 1 98.44 126 LEU B C 1
ATOM 2203 O O . LEU B 1 126 ? 7.09 17.984 17.312 1 98.44 126 LEU B O 1
ATOM 2207 N N . ARG B 1 127 ? 8.75 18.875 18.531 1 98.38 127 ARG B N 1
ATOM 2208 C CA . ARG B 1 127 ? 9.07 17.594 19.141 1 98.38 127 ARG B CA 1
ATOM 2209 C C . ARG B 1 127 ? 7.922 17.109 20.031 1 98.38 127 ARG B C 1
ATOM 2211 O O . ARG B 1 127 ? 7.59 15.922 20.047 1 98.38 127 ARG B O 1
ATOM 2218 N N . ARG B 1 128 ? 7.355 18.016 20.703 1 98.62 128 ARG B N 1
ATOM 2219 C CA . ARG B 1 128 ? 6.199 17.672 21.531 1 98.62 128 ARG B CA 1
ATOM 2220 C C . ARG B 1 128 ? 5.039 17.188 20.656 1 98.62 128 ARG B C 1
ATOM 2222 O O . ARG B 1 128 ? 4.371 16.203 21 1 98.62 128 ARG B O 1
ATOM 2229 N N . THR B 1 129 ? 4.836 17.875 19.609 1 98.62 129 THR B N 1
ATOM 2230 C CA . THR B 1 129 ? 3.787 17.484 18.672 1 98.62 129 THR B CA 1
ATOM 2231 C C . THR B 1 129 ? 4.062 16.094 18.109 1 98.62 129 THR B C 1
ATOM 2233 O O . THR B 1 129 ? 3.154 15.266 18.016 1 98.62 129 THR B O 1
ATOM 2236 N N . ALA B 1 130 ? 5.285 15.852 17.719 1 98.75 130 ALA B N 1
ATOM 2237 C CA . ALA B 1 130 ? 5.664 14.547 17.188 1 98.75 130 ALA B CA 1
ATOM 2238 C C . ALA B 1 130 ? 5.391 13.445 18.203 1 98.75 130 ALA B C 1
ATOM 2240 O O . ALA B 1 130 ? 4.895 12.375 17.844 1 98.75 130 ALA B O 1
ATOM 2241 N N . ASP B 1 131 ? 5.707 13.766 19.453 1 98.81 131 ASP B N 1
ATOM 2242 C CA . ASP B 1 131 ? 5.449 12.797 20.516 1 98.81 131 ASP B CA 1
ATOM 2243 C C . ASP B 1 131 ? 3.955 12.516 20.656 1 98.81 131 ASP B C 1
ATOM 2245 O O . ASP B 1 131 ? 3.547 11.367 20.844 1 98.81 131 ASP B O 1
ATOM 2249 N N . ASP B 1 132 ? 3.162 13.5 20.625 1 98.81 132 ASP B N 1
ATOM 2250 C CA . ASP B 1 132 ? 1.711 13.352 20.719 1 98.81 132 ASP B CA 1
ATOM 2251 C C . ASP B 1 132 ? 1.167 12.539 19.547 1 98.81 132 ASP B C 1
ATOM 2253 O O . ASP B 1 132 ? 0.305 11.68 19.719 1 98.81 132 ASP B O 1
ATOM 2257 N N . LEU B 1 133 ? 1.631 12.836 18.297 1 98.88 1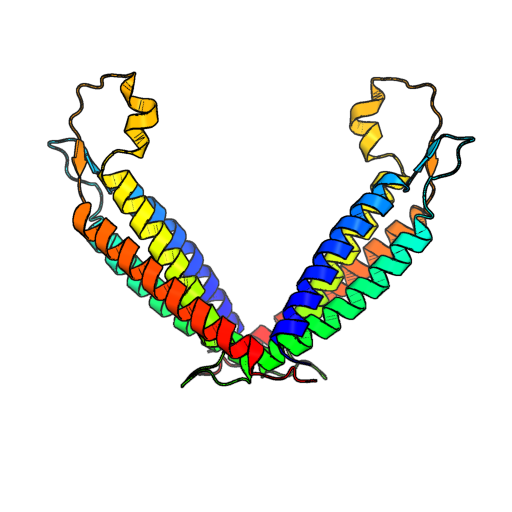33 LEU B N 1
ATOM 2258 C CA . LEU B 1 133 ? 1.216 12.094 17.125 1 98.88 133 LEU B CA 1
ATOM 2259 C C . LEU B 1 133 ? 1.591 10.625 17.25 1 98.88 133 LEU B C 1
ATOM 2261 O O . LEU B 1 133 ? 0.797 9.742 16.906 1 98.88 133 LEU B O 1
ATOM 2265 N N . ALA B 1 134 ? 2.779 10.391 17.75 1 98.88 134 ALA B N 1
ATOM 2266 C CA . ALA B 1 134 ? 3.205 9.008 17.969 1 98.88 134 ALA B CA 1
ATOM 2267 C C . ALA B 1 134 ? 2.266 8.289 18.938 1 98.88 134 ALA B C 1
ATOM 2269 O O . ALA B 1 134 ? 1.92 7.125 18.719 1 98.88 134 ALA B O 1
ATOM 2270 N N . ARG B 1 135 ? 1.911 9.008 19.953 1 98.81 135 ARG B N 1
ATOM 2271 C CA . ARG B 1 135 ? 0.968 8.445 20.906 1 98.81 135 ARG B CA 1
ATOM 2272 C C . ARG B 1 135 ? -0.37 8.141 20.25 1 98.81 135 ARG B C 1
ATOM 2274 O O . ARG B 1 135 ? -0.942 7.07 20.453 1 98.81 135 ARG B O 1
ATOM 2281 N N . GLN B 1 136 ? -0.885 9.055 19.484 1 98.81 136 GLN B N 1
ATOM 2282 C CA . GLN B 1 136 ? -2.158 8.867 18.797 1 98.81 136 GLN B CA 1
ATOM 2283 C C . GLN B 1 136 ? -2.098 7.672 17.844 1 98.81 136 GLN B C 1
ATOM 2285 O O . GLN B 1 136 ? -3.043 6.883 17.766 1 98.81 136 GLN B O 1
ATOM 2290 N N . ILE B 1 137 ? -1.032 7.535 17.125 1 98.88 137 ILE B N 1
ATOM 2291 C CA . ILE B 1 137 ? -0.833 6.414 16.203 1 98.88 137 ILE B CA 1
ATOM 2292 C C . ILE B 1 137 ? -0.885 5.102 16.984 1 98.88 137 ILE B C 1
ATOM 2294 O O . ILE B 1 137 ? -1.574 4.16 16.578 1 98.88 137 ILE B O 1
ATOM 2298 N N . ARG B 1 138 ? -0.162 5.09 18.141 1 98.62 138 ARG B N 1
ATOM 2299 C CA . ARG B 1 138 ? -0.152 3.887 18.969 1 98.62 138 ARG B CA 1
ATOM 2300 C C . ARG B 1 138 ? -1.555 3.551 19.469 1 98.62 138 ARG B C 1
ATOM 2302 O O . ARG B 1 138 ? -1.944 2.383 19.5 1 98.62 138 ARG B O 1
ATOM 2309 N N . GLU B 1 139 ? -2.264 4.531 19.844 1 98.38 139 GLU B N 1
ATOM 2310 C CA . GLU B 1 139 ? -3.621 4.332 20.344 1 98.38 139 GLU B CA 1
ATOM 2311 C C . GLU B 1 139 ? -4.523 3.742 19.266 1 98.38 139 GLU B C 1
ATOM 2313 O O . GLU B 1 139 ? -5.293 2.812 19.531 1 98.38 139 GLU B O 1
ATOM 2318 N N . VAL B 1 140 ? -4.484 4.277 18.047 1 98.06 140 VAL B N 1
ATOM 2319 C CA . VAL B 1 140 ? -5.27 3.734 16.953 1 98.06 140 VAL B CA 1
ATOM 2320 C C . VAL B 1 140 ? -4.848 2.291 16.672 1 98.06 140 VAL B C 1
ATOM 2322 O O . VAL B 1 140 ? -5.695 1.413 16.5 1 98.06 140 VAL B O 1
ATOM 2325 N N . ASP B 1 141 ? -3.547 2.023 16.688 1 98 141 ASP B N 1
ATOM 2326 C CA . ASP B 1 141 ? -3.027 0.682 16.453 1 98 141 ASP B CA 1
ATOM 2327 C C . ASP B 1 141 ? -3.557 -0.309 17.484 1 98 141 ASP B C 1
ATOM 2329 O O . ASP B 1 141 ? -3.973 -1.415 17.125 1 98 141 ASP B O 1
ATOM 2333 N N . LEU B 1 142 ? -3.539 0.111 18.656 1 97.94 142 LEU B N 1
ATOM 2334 C CA . LEU B 1 142 ? -3.99 -0.764 19.734 1 97.94 142 LEU B CA 1
ATOM 2335 C C . LEU B 1 142 ? -5.477 -1.082 19.594 1 97.94 142 LEU B C 1
ATOM 2337 O O . LEU B 1 142 ? -5.891 -2.227 19.781 1 97.94 142 LEU B O 1
ATOM 2341 N N . ARG B 1 143 ? -6.246 -0.084 19.234 1 97.62 143 ARG B N 1
ATOM 2342 C CA . ARG B 1 143 ? -7.684 -0.28 19.062 1 97.62 143 ARG B CA 1
ATOM 2343 C C . ARG B 1 143 ? -7.973 -1.22 17.906 1 97.62 143 ARG B C 1
ATOM 2345 O O . ARG B 1 143 ? -8.82 -2.109 18.016 1 97.62 143 ARG B O 1
ATOM 2352 N N . VAL B 1 144 ? -7.281 -1.004 16.844 1 97.88 144 VAL B N 1
ATOM 2353 C CA . VAL B 1 144 ? -7.445 -1.854 15.672 1 97.88 144 VAL B CA 1
ATOM 2354 C C . VAL B 1 144 ? -7.031 -3.285 16 1 97.88 144 VAL B C 1
ATOM 2356 O O . VAL B 1 144 ? -7.738 -4.238 15.672 1 97.88 144 VAL B O 1
ATOM 2359 N N . GLN B 1 145 ? -5.918 -3.385 16.75 1 97.94 145 GLN B N 1
ATOM 2360 C CA . GLN B 1 145 ? -5.41 -4.707 17.109 1 97.94 145 GLN B CA 1
ATOM 2361 C C . GLN B 1 145 ? -6.387 -5.445 18.016 1 97.94 145 GLN B C 1
ATOM 2363 O O . GLN B 1 145 ? -6.641 -6.641 17.828 1 97.94 145 GLN B O 1
ATOM 2368 N N . GLN B 1 146 ? -6.863 -4.77 18.906 1 97.81 146 GLN B N 1
ATOM 2369 C CA . GLN B 1 146 ? -7.863 -5.363 19.781 1 97.81 146 GLN B CA 1
ATOM 2370 C C . GLN B 1 146 ? -9.078 -5.84 18.984 1 97.81 146 GLN B C 1
ATOM 2372 O O . GLN B 1 146 ? -9.555 -6.957 19.188 1 97.81 146 GLN B O 1
ATOM 2377 N N . SER B 1 147 ? -9.516 -5.059 18.125 1 97.5 147 SER B N 1
ATOM 2378 C CA . SER B 1 147 ? -10.68 -5.398 17.312 1 97.5 147 SER B CA 1
ATOM 2379 C C . SER B 1 147 ? -10.414 -6.645 16.469 1 97.5 147 SER B C 1
ATOM 2381 O O . SER B 1 147 ? -11.328 -7.449 16.25 1 97.5 147 SER B O 1
ATOM 2383 N N . ASN B 1 148 ? -9.164 -6.816 16.031 1 97.69 148 ASN B N 1
ATOM 2384 C CA . ASN B 1 148 ? -8.82 -7.98 15.227 1 97.69 148 ASN B CA 1
ATOM 2385 C C . ASN B 1 148 ? -9.109 -9.281 15.969 1 97.69 148 ASN B C 1
ATOM 2387 O O . ASN B 1 148 ? -9.477 -10.281 15.344 1 97.69 148 ASN B O 1
ATOM 2391 N N . TRP B 1 149 ? -9.008 -9.258 17.266 1 97.5 149 TRP B N 1
ATOM 2392 C CA . TRP B 1 149 ? -9.203 -10.469 18.062 1 97.5 149 TRP B CA 1
ATOM 2393 C C . TRP B 1 149 ? -10.672 -10.664 18.406 1 97.5 149 TRP B C 1
ATOM 2395 O O . TRP B 1 149 ? -11.07 -11.734 18.875 1 97.5 149 TRP B O 1
ATOM 2405 N N . GLU B 1 150 ? -11.461 -9.664 18.141 1 97.5 150 GLU B N 1
ATOM 2406 C CA . GLU B 1 150 ? -12.859 -9.703 18.562 1 97.5 150 GLU B CA 1
ATOM 2407 C C . GLU B 1 150 ? -13.773 -9.969 17.359 1 97.5 150 GLU B C 1
ATOM 2409 O O . GLU B 1 150 ? -14.844 -10.555 17.516 1 97.5 150 GLU B O 1
ATOM 2414 N N . VAL B 1 151 ? -13.367 -9.531 16.234 1 97.75 151 VAL B N 1
ATOM 2415 C CA . VAL B 1 151 ? -14.211 -9.562 15.031 1 97.75 151 VAL B CA 1
ATOM 2416 C C . VAL B 1 151 ? -14.016 -10.883 14.297 1 97.75 151 VAL B C 1
ATOM 2418 O O . VAL B 1 151 ? -12.883 -11.367 14.156 1 97.75 151 VAL B O 1
ATOM 2421 N N . ASP B 1 152 ? -15.117 -11.445 13.836 1 98.06 152 ASP B N 1
ATOM 2422 C CA . ASP B 1 152 ? -15.055 -12.633 12.992 1 98.06 152 ASP B CA 1
ATOM 2423 C C . ASP B 1 152 ? -14.914 -12.25 11.516 1 98.06 152 ASP B C 1
ATOM 2425 O O . ASP B 1 152 ? -15.508 -11.273 11.062 1 98.06 152 ASP B O 1
ATOM 2429 N N . LEU B 1 153 ? -14.203 -13.094 10.805 1 98.06 153 LEU B N 1
ATOM 2430 C CA . LEU B 1 153 ? -14 -12.875 9.375 1 98.06 153 LEU B CA 1
ATOM 2431 C C . LEU B 1 153 ? -15.297 -13.117 8.609 1 98.06 153 LEU B C 1
ATOM 2433 O O . LEU B 1 153 ? -15.93 -14.164 8.758 1 98.06 153 LEU B O 1
ATOM 2437 N N . LEU B 1 154 ? -15.633 -12.227 7.824 1 96.69 154 LEU B N 1
ATOM 2438 C CA . LEU B 1 154 ? -16.828 -12.367 7.004 1 96.69 154 LEU B CA 1
ATOM 2439 C C . LEU B 1 154 ? -16.531 -13.141 5.727 1 96.69 154 LEU B C 1
ATOM 2441 O O . LEU B 1 154 ? -15.398 -13.156 5.258 1 96.69 154 LEU B O 1
ATOM 2445 N N . ASP B 1 155 ? -17.594 -13.727 5.133 1 91.56 155 ASP B N 1
ATOM 2446 C CA . ASP B 1 155 ? -17.438 -14.516 3.916 1 91.56 155 ASP B CA 1
ATOM 2447 C C . ASP B 1 155 ? -17.422 -13.625 2.678 1 91.56 155 ASP B C 1
ATOM 2449 O O . ASP B 1 155 ? -18.094 -12.594 2.648 1 91.56 155 ASP B O 1
#

Radius of gyration: 25.39 Å; Cα contacts (8 Å, |Δi|>4): 382; chains: 2; bounding box: 55×72×46 Å

pLDDT: mean 93.22, std 11.99, range [49.34, 98.88]

Nearest PDB structures (foldseek):
  3kdq-assembly1_C  TM=9.583E-01  e=3.853E-09  Corynebacterium diphtheriae
  3kdq-assembly1_C  TM=9.582E-01  e=5.640E-09  Corynebacterium diphtheriae
  5c21-assembly1_B  TM=2.451E-01  e=6.382E+00  Escherichia coli

Solvent-accessible surface area (backbone atoms only — not comparable to full-atom values): 15735 Å² total; per-residue (Å²): 100,38,34,42,56,52,52,49,49,47,54,51,48,53,51,48,47,55,51,38,48,53,50,26,43,67,16,11,33,27,47,68,93,50,76,54,91,50,61,26,62,58,39,49,52,50,43,53,53,49,43,53,51,44,34,55,51,50,40,21,48,52,52,27,32,59,66,38,73,49,85,96,39,21,45,48,45,51,52,40,48,41,53,41,42,50,54,51,28,52,47,38,44,48,31,27,38,39,19,69,38,57,66,47,50,72,67,40,60,78,57,75,64,88,72,55,70,40,54,55,46,66,41,70,60,32,50,51,48,28,53,50,37,51,48,50,42,50,52,52,50,50,53,51,53,53,43,24,70,69,38,64,50,43,127,99,39,35,43,56,52,52,50,48,46,53,51,47,53,52,48,46,55,52,40,48,54,50,25,43,67,17,10,33,27,47,66,93,51,75,53,93,51,61,26,63,59,40,50,52,51,44,51,52,50,43,52,51,45,36,55,51,50,39,21,48,51,53,29,32,60,67,39,73,49,84,97,38,23,44,47,44,51,50,40,48,42,53,42,42,53,53,51,29,52,48,38,45,48,32,26,38,40,18,69,38,58,67,48,49,71,66,40,61,78,58,74,64,89,72,55,71,38,55,56,46,66,41,70,60,30,50,51,50,27,52,51,38,52,50,52,42,52,52,51,50,50,54,53,53,52,45,26,71,70,38,64,51,42,127

Organism: NCBI:txid1990687